Protein AF-A0A1D1W0I3-F1 (afdb_monomer)

Solvent-accessible surface area (backbone atoms only — not comparable to full-atom values): 10841 Å² total; per-residue (Å²): 141,79,91,86,82,79,78,66,98,77,77,80,94,77,66,84,73,54,69,70,63,52,37,78,78,40,98,55,56,61,70,58,51,52,50,51,52,52,48,53,52,51,49,49,44,72,76,48,38,64,57,33,68,30,91,76,54,92,82,70,42,73,71,56,45,51,52,37,6,54,56,41,28,75,72,68,45,93,46,69,66,29,43,37,36,57,41,73,48,71,46,74,47,74,85,53,95,62,69,42,75,49,28,38,38,81,92,78,71,45,31,26,40,27,32,41,36,32,39,33,91,87,72,49,68,48,27,57,43,70,88,35,57,44,86,59,51,64,71,55,51,49,61,71,62,44,52,67,58,55,49,47,74,74,57,65,52,95,80,75,57,80,65,69,74,44,49,60,48,98,86,68,76,77,84,82,133

InterPro domains:
  IPR027806 Harbinger transposase-derived nuclease domain [PF13359] (86-154)

Organism: Ramazzottius varieornatus (NCBI:txid947166)

Mean predicted aligned error: 12.12 Å

Structure (mmCIF, N/CA/C/O backbone):
data_AF-A0A1D1W0I3-F1
#
_entry.id   AF-A0A1D1W0I3-F1
#
loop_
_atom_site.group_PDB
_atom_site.id
_atom_site.type_symbol
_atom_site.label_atom_id
_atom_site.label_alt_id
_atom_site.label_comp_id
_atom_site.label_asym_id
_atom_site.label_entity_id
_atom_site.label_seq_id
_atom_site.pdbx_PDB_ins_code
_atom_site.Cartn_x
_atom_site.Cartn_y
_atom_site.Cartn_z
_atom_site.occupancy
_atom_site.B_iso_or_equiv
_atom_site.auth_seq_id
_atom_site.auth_comp_id
_atom_site.auth_asym_id
_atom_site.auth_atom_id
_atom_site.pdbx_PDB_model_num
ATOM 1 N N . MET A 1 1 ? -11.409 40.110 -6.867 1.00 27.44 1 MET A N 1
ATOM 2 C CA . MET A 1 1 ? -10.181 40.000 -6.049 1.00 27.44 1 MET A CA 1
ATOM 3 C C . MET A 1 1 ? -10.262 38.660 -5.333 1.00 27.44 1 MET A C 1
ATOM 5 O O . MET A 1 1 ? -11.127 38.523 -4.491 1.00 27.44 1 MET A O 1
ATOM 9 N N . SER A 1 2 ? -9.539 37.594 -5.644 1.00 27.77 2 SER A N 1
ATOM 10 C CA . SER A 1 2 ? -8.436 37.341 -6.574 1.00 27.77 2 SER A CA 1
ATOM 11 C C . SER A 1 2 ? -8.211 35.820 -6.539 1.00 27.77 2 SER A C 1
ATOM 13 O O . SER A 1 2 ? -8.108 35.240 -5.463 1.00 27.77 2 SER A O 1
ATOM 15 N N . ASP A 1 3 ? -8.237 35.201 -7.714 1.00 36.72 3 ASP A N 1
ATOM 16 C CA . ASP A 1 3 ? -7.473 34.028 -8.163 1.00 36.72 3 ASP A CA 1
ATOM 17 C C . ASP A 1 3 ? -6.821 33.101 -7.115 1.00 36.72 3 ASP A C 1
ATOM 19 O O . ASP A 1 3 ? -5.729 33.383 -6.632 1.00 36.72 3 ASP A O 1
ATOM 23 N N . LEU A 1 4 ? -7.406 31.915 -6.876 1.00 30.34 4 LEU A N 1
ATOM 24 C CA . LEU A 1 4 ? -6.710 30.772 -6.240 1.00 30.34 4 LEU A CA 1
ATOM 25 C C . LEU A 1 4 ? -7.061 29.381 -6.825 1.00 30.34 4 LEU A C 1
ATOM 27 O O . LEU A 1 4 ? -6.707 28.360 -6.245 1.00 30.34 4 LEU A O 1
ATOM 31 N N . TRP A 1 5 ? -7.685 29.310 -8.009 1.00 32.44 5 TRP A N 1
ATOM 32 C CA . TRP A 1 5 ? -7.860 28.049 -8.767 1.00 32.44 5 TRP A CA 1
ATOM 33 C C . TRP A 1 5 ? -7.099 28.020 -10.102 1.00 32.44 5 TRP A C 1
ATOM 35 O O . TRP A 1 5 ? -7.365 27.201 -10.981 1.00 32.44 5 TRP A O 1
ATOM 45 N N . GLY A 1 6 ? -6.085 28.873 -10.236 1.00 28.44 6 GLY A N 1
ATOM 46 C CA . GLY A 1 6 ? -5.110 28.825 -11.321 1.00 28.44 6 GLY A CA 1
ATOM 47 C C . GLY A 1 6 ? -4.056 27.741 -11.096 1.00 28.44 6 GLY A C 1
ATOM 48 O O . GLY A 1 6 ? -2.875 28.056 -10.972 1.00 28.44 6 GLY A O 1
ATOM 49 N N . ILE A 1 7 ? -4.448 26.463 -11.055 1.00 31.78 7 ILE A N 1
ATOM 50 C CA . ILE A 1 7 ? -3.473 25.369 -11.169 1.00 31.78 7 ILE A CA 1
ATOM 51 C C . ILE A 1 7 ? -3.011 25.333 -12.628 1.00 31.78 7 ILE A C 1
ATOM 53 O O . ILE A 1 7 ? -3.614 24.710 -13.506 1.00 31.78 7 ILE A O 1
ATOM 57 N N . SER A 1 8 ? -1.939 26.083 -12.877 1.00 25.83 8 SER A N 1
ATOM 58 C CA . SER A 1 8 ? -1.129 26.032 -14.084 1.00 25.83 8 SER A CA 1
ATOM 59 C C . SER A 1 8 ? -0.834 24.577 -14.449 1.00 25.83 8 SER A C 1
ATOM 61 O O . SER A 1 8 ? -0.314 23.793 -13.658 1.00 25.83 8 SER A O 1
ATOM 63 N N . ARG A 1 9 ? -1.157 24.223 -15.694 1.00 31.27 9 ARG A N 1
ATOM 64 C CA . ARG A 1 9 ? -0.916 22.930 -16.351 1.00 31.27 9 ARG A CA 1
ATOM 65 C C . ARG A 1 9 ? 0.576 22.638 -16.609 1.00 31.27 9 ARG A C 1
ATOM 67 O O . ARG A 1 9 ? 0.928 22.079 -17.646 1.00 31.27 9 ARG A O 1
ATOM 74 N N . ARG A 1 10 ? 1.476 23.012 -15.702 1.00 27.59 10 ARG A N 1
ATOM 75 C CA . ARG A 1 10 ? 2.919 22.763 -15.811 1.00 27.59 10 ARG A CA 1
ATOM 76 C C . ARG A 1 10 ? 3.490 22.460 -14.438 1.00 27.59 10 ARG A C 1
ATOM 78 O O . ARG A 1 10 ? 3.957 23.365 -13.778 1.00 27.59 10 ARG A O 1
ATOM 85 N N . GLU A 1 11 ? 3.387 21.198 -14.037 1.00 31.92 11 GLU A N 1
ATOM 86 C CA . GLU A 1 11 ? 4.334 20.471 -13.175 1.00 31.92 11 GLU A CA 1
ATOM 87 C C . GLU A 1 11 ? 3.717 19.110 -12.839 1.00 31.92 11 GLU A C 1
ATOM 89 O O . GLU A 1 11 ? 3.274 18.807 -11.734 1.00 31.92 11 GLU A O 1
ATOM 94 N N . SER A 1 12 ? 3.633 18.255 -13.860 1.00 29.72 12 SER A N 1
ATOM 95 C CA . SER A 1 12 ? 3.321 16.848 -13.656 1.00 29.72 12 SER A CA 1
ATOM 96 C C . SER A 1 12 ? 4.546 16.151 -13.058 1.00 29.72 12 SER A C 1
ATOM 98 O O . SER A 1 12 ? 5.346 15.565 -13.788 1.00 29.72 12 SER A O 1
ATOM 100 N N . TRP A 1 13 ? 4.667 16.146 -11.732 1.00 29.64 13 TRP A N 1
ATOM 101 C CA . TRP A 1 13 ? 5.554 15.250 -10.969 1.00 29.64 13 TRP A CA 1
ATOM 102 C C . TRP A 1 13 ? 5.121 13.766 -11.058 1.00 29.64 13 TRP A C 1
ATOM 104 O O . TRP A 1 13 ? 5.219 13.009 -10.100 1.00 29.64 13 TRP A O 1
ATOM 114 N N . ASN A 1 14 ? 4.592 13.328 -12.204 1.00 34.41 14 ASN A N 1
ATOM 115 C CA . ASN A 1 14 ? 3.947 12.027 -12.383 1.00 34.41 14 ASN A CA 1
ATOM 116 C C . ASN 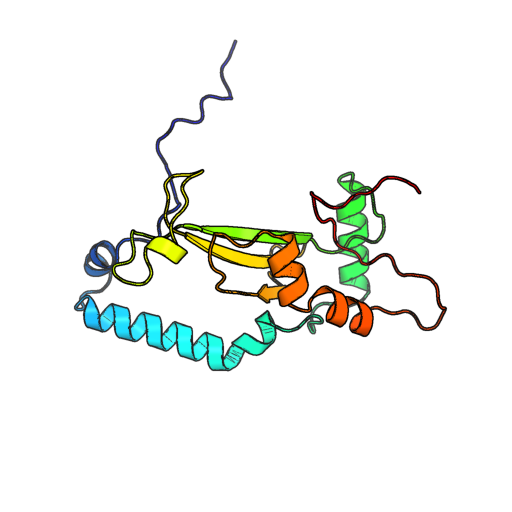A 1 14 ? 4.300 11.387 -13.732 1.00 34.41 14 ASN A C 1
ATOM 118 O O . ASN A 1 14 ? 3.428 11.066 -14.533 1.00 34.41 14 ASN A O 1
ATOM 122 N N . VAL A 1 15 ? 5.590 11.159 -13.966 1.00 39.09 15 VAL A N 1
ATOM 123 C CA . VAL A 1 15 ? 6.091 10.054 -14.798 1.00 39.09 15 VAL A CA 1
ATOM 124 C C . VAL A 1 15 ? 7.417 9.641 -14.155 1.00 39.09 15 VAL A C 1
ATOM 126 O O . VAL A 1 15 ? 8.239 10.529 -13.927 1.00 39.09 15 VAL A O 1
ATOM 129 N N . PRO A 1 16 ? 7.673 8.363 -13.809 1.00 47.06 16 PRO A N 1
ATOM 130 C CA . PRO A 1 16 ? 8.993 8.009 -13.310 1.00 47.06 16 PRO A CA 1
ATOM 131 C C . PRO A 1 16 ? 9.997 8.354 -14.410 1.00 47.06 16 PRO A C 1
ATOM 133 O O . PRO A 1 16 ? 9.775 8.023 -15.578 1.00 47.06 16 PRO A O 1
ATOM 136 N N . ASN A 1 17 ? 11.049 9.079 -14.023 1.00 49.47 17 ASN A N 1
ATOM 137 C CA . ASN A 1 17 ? 12.147 9.507 -14.880 1.00 49.47 17 ASN A CA 1
ATOM 138 C C . ASN A 1 17 ? 12.437 8.457 -15.954 1.00 49.47 17 ASN A C 1
ATOM 140 O O . ASN A 1 17 ? 12.636 7.277 -15.652 1.00 49.47 17 ASN A O 1
ATOM 144 N N . ARG A 1 18 ? 12.445 8.881 -17.223 1.00 55.72 18 ARG A N 1
ATOM 145 C CA . ARG A 1 18 ? 12.855 8.023 -18.338 1.00 55.72 18 ARG A CA 1
ATOM 146 C C . ARG A 1 18 ? 14.189 7.387 -17.935 1.00 55.72 18 ARG A C 1
ATOM 148 O O . ARG A 1 18 ? 15.075 8.105 -17.490 1.00 55.72 18 ARG A O 1
ATOM 155 N N . LEU A 1 19 ? 14.373 6.080 -18.142 1.00 56.44 19 LEU A N 1
ATOM 156 C CA . LEU A 1 19 ? 15.655 5.382 -17.908 1.00 56.44 19 LEU A CA 1
ATOM 157 C C . LEU A 1 19 ? 16.861 6.153 -18.496 1.00 56.44 19 LEU A C 1
ATOM 159 O O . LEU A 1 19 ? 17.985 6.061 -18.015 1.00 56.44 19 LEU A O 1
ATOM 163 N N . PHE A 1 20 ? 16.597 6.921 -19.555 1.00 53.06 20 PHE A N 1
ATOM 164 C CA . PHE A 1 20 ? 17.518 7.845 -20.196 1.00 53.06 20 PHE A CA 1
ATOM 165 C C . PHE A 1 20 ? 17.987 9.006 -19.298 1.00 53.06 20 PHE A C 1
ATOM 167 O O . PHE A 1 20 ? 19.183 9.268 -19.261 1.00 53.06 20 PHE A O 1
ATOM 174 N N . GLU A 1 21 ? 17.098 9.648 -18.536 1.00 56.41 21 GLU A N 1
ATOM 175 C CA . GLU A 1 21 ? 17.441 10.728 -17.593 1.00 56.41 21 GLU A CA 1
ATOM 176 C C . GLU A 1 21 ? 18.315 10.208 -16.443 1.00 56.41 21 GLU A C 1
ATOM 178 O O . GLU A 1 21 ? 19.273 10.854 -16.020 1.00 56.41 21 GLU A O 1
ATOM 183 N N . SER A 1 22 ? 18.074 8.970 -16.004 1.00 57.22 22 SER A N 1
ATOM 184 C CA . SER A 1 22 ? 18.886 8.302 -14.982 1.00 57.22 22 SER A CA 1
ATOM 185 C C . SER A 1 22 ? 20.335 8.024 -15.419 1.00 57.22 22 SER A C 1
ATOM 187 O O . SER A 1 22 ? 21.188 7.816 -14.554 1.00 57.22 22 SER A O 1
ATOM 189 N N . LYS A 1 23 ? 20.652 8.073 -16.727 1.00 56.25 23 LYS A N 1
ATOM 190 C CA . LYS A 1 23 ? 22.034 7.944 -17.237 1.00 56.25 23 LYS A CA 1
ATOM 191 C C . LYS A 1 23 ? 22.924 9.124 -16.846 1.00 56.25 23 LYS A C 1
ATOM 193 O O . LYS A 1 23 ? 24.125 8.941 -16.684 1.00 56.25 23 LYS A O 1
ATOM 198 N N . ARG A 1 24 ? 22.362 10.335 -16.717 1.00 57.97 24 ARG A N 1
ATOM 199 C CA . ARG A 1 24 ? 23.139 11.515 -16.289 1.00 57.97 24 ARG A CA 1
ATOM 200 C C . ARG A 1 24 ? 23.588 11.391 -14.838 1.00 57.97 24 ARG A C 1
ATOM 202 O O . ARG A 1 24 ? 24.664 11.862 -14.494 1.00 57.97 24 ARG A O 1
ATOM 209 N N . LEU A 1 25 ? 22.765 10.752 -14.009 1.00 61.41 25 LEU A N 1
ATOM 210 C CA . LEU A 1 25 ? 23.010 10.612 -12.577 1.00 61.41 25 LEU A CA 1
ATOM 211 C C . LEU A 1 25 ? 23.964 9.452 -12.266 1.00 61.41 25 LEU A C 1
ATOM 213 O O . LEU A 1 25 ? 24.832 9.552 -11.404 1.00 61.41 25 LEU A O 1
ATOM 217 N N . MET A 1 26 ? 23.812 8.343 -12.985 1.00 59.94 26 MET A N 1
ATOM 218 C CA . MET A 1 26 ? 24.591 7.131 -12.777 1.00 59.94 26 MET A CA 1
ATOM 219 C C . MET A 1 26 ? 25.479 6.930 -13.991 1.00 59.94 26 MET A C 1
ATOM 221 O O . MET A 1 26 ? 24.975 6.610 -15.059 1.00 59.94 26 MET A O 1
ATOM 225 N N . LYS A 1 27 ? 26.794 7.105 -13.830 1.00 73.31 27 LYS A N 1
ATOM 226 C CA . LYS A 1 27 ? 27.848 6.926 -14.852 1.00 73.31 27 LYS A CA 1
ATOM 227 C C . LYS A 1 27 ? 27.956 5.465 -15.354 1.00 73.31 27 LYS A C 1
ATOM 229 O O . LYS A 1 27 ? 29.013 4.843 -15.295 1.00 73.31 27 LYS A O 1
ATOM 234 N N . ARG A 1 28 ? 26.842 4.860 -15.762 1.00 72.38 28 ARG A N 1
ATOM 235 C CA . ARG A 1 28 ? 26.650 3.451 -16.121 1.00 72.38 28 ARG A CA 1
ATOM 236 C C . ARG A 1 28 ? 25.725 3.367 -17.336 1.00 72.38 28 ARG A C 1
ATOM 238 O O . ARG A 1 28 ? 24.935 4.268 -17.608 1.00 72.38 28 ARG A O 1
ATOM 245 N N . SER A 1 29 ? 25.803 2.263 -18.076 1.00 80.94 29 SER A N 1
ATOM 246 C CA . SER A 1 29 ? 24.919 2.035 -19.220 1.00 80.94 29 SER A CA 1
ATOM 247 C C . SER A 1 29 ? 23.468 1.795 -18.763 1.00 80.94 29 SER A C 1
ATOM 249 O O . SER A 1 29 ? 23.215 1.233 -17.696 1.00 80.94 29 SER A O 1
ATOM 251 N N . ALA A 1 30 ? 22.497 2.186 -19.596 1.00 75.81 30 ALA A N 1
ATOM 252 C CA . ALA A 1 30 ? 21.073 1.922 -19.355 1.00 75.81 30 ALA A CA 1
ATOM 253 C C . ALA A 1 30 ? 20.734 0.450 -19.034 1.00 75.81 30 ALA A C 1
ATOM 255 O O . ALA A 1 30 ? 19.973 0.235 -18.088 1.00 75.81 30 ALA A O 1
ATOM 256 N N . PRO A 1 31 ? 21.266 -0.570 -19.747 1.00 82.38 31 PRO A N 1
ATOM 257 C CA . PRO A 1 31 ? 20.974 -1.962 -19.405 1.00 82.38 31 PRO A CA 1
ATOM 258 C C . PRO A 1 31 ? 21.539 -2.364 -18.038 1.00 82.38 31 PRO A C 1
ATOM 260 O O . PRO A 1 31 ? 20.880 -3.106 -17.314 1.00 82.38 31 PRO A O 1
ATOM 263 N N . SER A 1 32 ? 22.711 -1.852 -17.645 1.00 82.88 32 SER A N 1
ATOM 264 C CA . SER A 1 32 ? 23.267 -2.118 -16.313 1.00 82.88 32 SER A CA 1
ATOM 265 C C . SER A 1 32 ? 22.399 -1.516 -15.213 1.00 82.88 32 SER A C 1
ATOM 267 O O . SER A 1 32 ? 22.098 -2.202 -14.239 1.00 82.88 32 SER A O 1
ATOM 269 N N . PHE A 1 33 ? 21.931 -0.276 -15.386 1.00 81.81 33 PHE A N 1
ATOM 270 C CA . PHE A 1 33 ? 21.019 0.338 -14.422 1.00 81.81 33 PHE A CA 1
ATOM 271 C C . PHE A 1 33 ? 19.680 -0.406 -14.344 1.00 81.81 33 PHE A C 1
ATOM 273 O O . PHE A 1 33 ? 19.218 -0.716 -13.250 1.00 81.81 33 PHE A O 1
ATOM 280 N N . SER A 1 34 ? 19.093 -0.774 -15.487 1.00 82.75 34 SER A N 1
ATOM 281 C CA . SER A 1 34 ? 17.862 -1.572 -15.514 1.00 82.75 34 SER A CA 1
ATOM 282 C C . SER A 1 34 ? 18.032 -2.911 -14.795 1.00 82.75 34 SER A C 1
ATOM 284 O O . SER A 1 34 ? 17.135 -3.320 -14.061 1.00 82.75 34 SER A O 1
ATOM 286 N N . ARG A 1 35 ? 19.182 -3.578 -14.961 1.00 88.62 35 ARG A N 1
ATOM 287 C CA . ARG A 1 35 ? 19.474 -4.842 -14.279 1.00 88.62 35 ARG A CA 1
ATOM 288 C C . ARG A 1 35 ? 19.571 -4.661 -12.768 1.00 88.62 35 ARG A C 1
ATOM 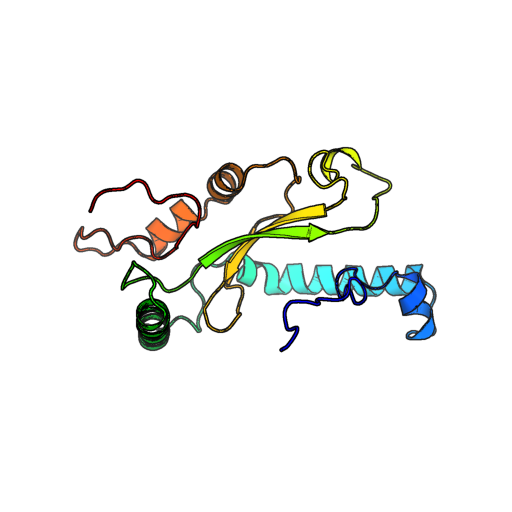290 O O . ARG A 1 35 ? 18.951 -5.435 -12.052 1.00 88.62 35 ARG A O 1
ATOM 297 N N . ILE A 1 36 ? 20.288 -3.636 -12.302 1.00 89.00 36 ILE A N 1
ATOM 298 C CA . ILE A 1 36 ? 20.398 -3.319 -10.870 1.00 89.00 36 ILE A CA 1
ATOM 299 C C . ILE A 1 36 ? 19.017 -3.003 -10.299 1.00 89.00 36 ILE A C 1
ATOM 301 O O . ILE A 1 36 ? 18.601 -3.649 -9.348 1.00 89.00 36 ILE A O 1
ATOM 305 N N . PHE A 1 37 ? 18.274 -2.085 -10.922 1.00 87.44 37 PHE A N 1
ATOM 306 C CA . PHE A 1 37 ? 16.940 -1.695 -10.471 1.00 87.44 37 PHE A CA 1
ATOM 307 C C . PHE A 1 37 ? 15.999 -2.899 -10.358 1.00 87.44 37 PHE A C 1
ATOM 309 O O . PHE A 1 37 ? 15.415 -3.131 -9.302 1.00 87.44 37 PHE A O 1
ATOM 316 N N . ASN A 1 38 ? 15.886 -3.698 -11.422 1.00 89.19 38 ASN A N 1
ATOM 317 C CA . ASN A 1 38 ? 15.011 -4.868 -11.419 1.00 89.19 38 ASN A CA 1
ATOM 318 C C . ASN A 1 38 ? 15.473 -5.916 -10.403 1.00 89.19 38 ASN A C 1
ATOM 320 O O . ASN A 1 38 ? 14.637 -6.518 -9.738 1.00 89.19 38 ASN A O 1
ATOM 324 N N . HIS A 1 39 ? 16.784 -6.117 -10.247 1.00 93.00 39 HIS A N 1
ATOM 325 C CA . HIS A 1 39 ? 17.315 -7.030 -9.242 1.00 93.00 39 HIS A CA 1
ATOM 326 C C . HIS A 1 39 ? 16.966 -6.566 -7.825 1.00 93.00 39 HIS A C 1
ATOM 328 O O . HIS A 1 39 ? 16.437 -7.352 -7.047 1.00 93.00 39 HIS A O 1
ATOM 334 N N . THR A 1 40 ? 17.167 -5.285 -7.512 1.00 93.25 40 THR A N 1
ATOM 335 C CA . THR A 1 40 ? 16.800 -4.698 -6.217 1.00 93.25 40 THR A CA 1
ATOM 336 C C . THR A 1 40 ? 15.302 -4.820 -5.946 1.00 93.25 40 THR A C 1
ATOM 338 O O . THR A 1 40 ? 14.918 -5.256 -4.866 1.00 93.25 40 THR A O 1
ATOM 341 N N . VAL A 1 41 ? 14.445 -4.508 -6.924 1.00 90.75 41 VAL A N 1
ATOM 342 C CA . VAL A 1 41 ? 12.987 -4.675 -6.784 1.00 90.75 41 VAL A CA 1
ATOM 343 C C . VAL A 1 41 ? 12.622 -6.137 -6.521 1.00 90.75 41 VAL A C 1
ATOM 345 O O . VAL A 1 41 ? 11.815 -6.415 -5.637 1.00 90.75 41 VAL A O 1
ATOM 348 N N . MET A 1 42 ? 13.233 -7.077 -7.246 1.00 93.44 42 MET A N 1
ATOM 349 C CA . MET A 1 42 ? 13.002 -8.511 -7.054 1.00 93.44 42 MET A CA 1
ATOM 350 C C . MET A 1 42 ? 13.466 -8.999 -5.679 1.00 93.44 42 MET A C 1
ATOM 352 O O . MET A 1 42 ? 12.764 -9.800 -5.067 1.00 93.44 42 MET A O 1
ATOM 356 N N . LEU A 1 43 ? 14.606 -8.513 -5.179 1.00 94.69 43 LEU A N 1
ATOM 357 C CA . LEU A 1 43 ? 15.091 -8.820 -3.831 1.00 94.69 43 LEU A CA 1
ATOM 358 C C . LEU A 1 43 ? 14.113 -8.317 -2.767 1.00 94.69 43 LEU A C 1
ATOM 360 O O . LEU A 1 43 ? 13.661 -9.108 -1.944 1.00 94.69 43 LEU A O 1
ATOM 364 N N . ILE A 1 44 ? 13.709 -7.045 -2.850 1.00 92.75 44 ILE A N 1
ATOM 365 C CA . ILE A 1 44 ? 12.736 -6.449 -1.923 1.00 92.75 44 ILE A CA 1
ATOM 366 C C . ILE A 1 44 ? 11.419 -7.225 -1.961 1.00 92.75 44 ILE A C 1
ATOM 368 O O . ILE A 1 44 ? 10.858 -7.542 -0.918 1.00 92.75 44 ILE A O 1
ATOM 372 N N 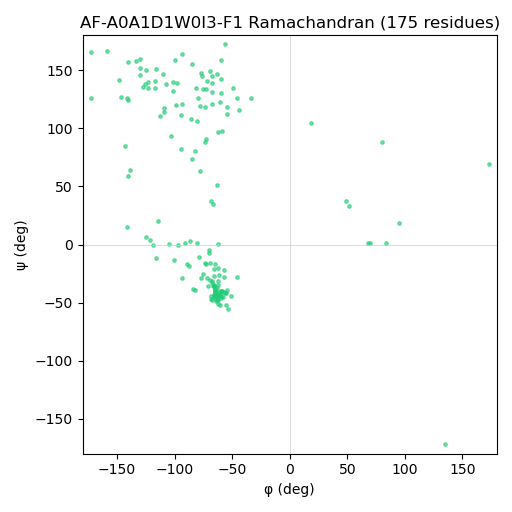. HIS A 1 45 ? 10.921 -7.565 -3.149 1.00 90.56 45 HIS A N 1
ATOM 373 C CA . HIS A 1 45 ? 9.688 -8.335 -3.275 1.00 90.56 45 HIS A CA 1
ATOM 374 C C . HIS A 1 45 ? 9.830 -9.750 -2.698 1.00 90.56 45 HIS A C 1
ATOM 376 O O . HIS A 1 45 ? 8.916 -10.241 -2.040 1.00 90.56 45 HIS A O 1
ATOM 382 N N . ARG A 1 46 ? 10.970 -10.413 -2.910 1.00 93.12 46 ARG A N 1
ATOM 383 C CA . ARG A 1 46 ? 11.227 -11.753 -2.369 1.00 93.12 46 ARG A CA 1
ATOM 384 C C . ARG A 1 46 ? 11.293 -11.744 -0.842 1.00 93.12 46 ARG A C 1
ATOM 386 O O . ARG A 1 46 ? 10.719 -12.623 -0.213 1.00 93.12 46 ARG A O 1
ATOM 393 N N . GLU A 1 47 ? 11.981 -10.768 -0.262 1.00 93.25 47 GLU A N 1
ATOM 394 C CA . GLU A 1 47 ? 12.237 -10.714 1.183 1.00 93.25 47 GLU A CA 1
ATOM 395 C C . GLU A 1 47 ? 11.076 -10.081 1.952 1.00 93.25 47 GLU A C 1
ATOM 397 O O . GLU A 1 47 ? 10.691 -10.576 3.007 1.00 93.25 47 GLU A O 1
ATOM 402 N N . HIS A 1 48 ? 10.450 -9.043 1.399 1.00 90.31 48 HIS A N 1
ATOM 403 C CA . HIS A 1 48 ? 9.445 -8.227 2.086 1.00 90.31 48 HIS A CA 1
ATOM 404 C C . HIS A 1 48 ? 8.063 -8.243 1.425 1.00 90.31 48 HIS A C 1
ATOM 406 O O . HIS A 1 48 ? 7.131 -7.633 1.945 1.00 90.31 48 HIS A O 1
ATOM 412 N N . GLY A 1 49 ? 7.871 -8.955 0.309 1.00 87.94 49 GLY A N 1
ATOM 413 C CA . GLY A 1 49 ? 6.575 -9.009 -0.381 1.00 87.94 49 GLY A CA 1
ATOM 414 C C . GLY A 1 49 ? 5.450 -9.598 0.472 1.00 87.94 49 GLY A C 1
ATOM 415 O O . GLY A 1 49 ? 4.292 -9.225 0.303 1.00 87.94 49 GLY A O 1
ATOM 416 N N . HIS A 1 50 ? 5.778 -10.456 1.442 1.00 88.94 50 HIS A N 1
ATOM 417 C CA . HIS A 1 50 ? 4.808 -10.979 2.404 1.00 88.94 50 HIS A CA 1
ATOM 418 C C . HIS A 1 50 ? 4.185 -9.872 3.275 1.00 88.94 50 HIS A C 1
ATOM 420 O O . HIS A 1 50 ? 3.006 -9.963 3.601 1.00 88.94 50 HIS A O 1
ATOM 426 N N . LEU A 1 51 ? 4.918 -8.789 3.572 1.00 88.88 51 LEU A N 1
ATOM 427 C CA . LEU A 1 51 ? 4.388 -7.634 4.309 1.00 88.88 51 LEU A CA 1
ATOM 428 C C . LEU A 1 51 ? 3.311 -6.906 3.499 1.00 88.88 51 LEU A C 1
ATOM 430 O O . LEU A 1 51 ? 2.320 -6.454 4.054 1.00 88.88 51 LEU A O 1
ATOM 434 N N . LEU A 1 52 ? 3.457 -6.845 2.175 1.00 87.56 52 LEU A N 1
ATOM 435 C CA . LEU A 1 52 ? 2.458 -6.232 1.296 1.00 87.56 52 LEU A CA 1
ATOM 436 C C . LEU A 1 52 ? 1.199 -7.095 1.129 1.00 87.56 52 LEU A C 1
ATOM 438 O O . LEU A 1 52 ? 0.180 -6.590 0.672 1.00 87.56 52 LEU A O 1
ATOM 442 N N . ARG A 1 53 ? 1.252 -8.380 1.489 1.00 85.56 53 ARG A N 1
ATOM 443 C CA . ARG A 1 53 ? 0.103 -9.301 1.445 1.00 85.56 53 ARG A CA 1
ATOM 444 C C . ARG A 1 53 ? -0.536 -9.508 2.820 1.00 85.56 53 ARG A C 1
ATOM 446 O O . ARG A 1 53 ? -1.627 -10.055 2.902 1.00 85.56 53 ARG A O 1
ATOM 453 N N . ALA A 1 54 ? 0.132 -9.088 3.891 1.00 82.94 54 ALA A N 1
ATOM 454 C CA . ALA A 1 54 ? -0.361 -9.247 5.249 1.00 82.94 54 ALA A CA 1
ATOM 455 C C . ALA A 1 54 ? -1.537 -8.300 5.536 1.00 82.94 54 ALA A C 1
ATOM 457 O O . ALA A 1 54 ? -1.529 -7.138 5.144 1.00 82.94 54 ALA A O 1
ATOM 458 N N . ILE A 1 55 ? -2.542 -8.787 6.265 1.00 80.06 55 ILE A N 1
ATOM 459 C CA . ILE A 1 55 ? -3.706 -7.988 6.695 1.00 80.06 55 ILE A CA 1
ATOM 460 C C . ILE A 1 55 ? -3.514 -7.395 8.092 1.00 80.06 55 ILE A C 1
ATOM 462 O O . ILE A 1 55 ? -4.058 -6.331 8.405 1.00 80.06 55 ILE A O 1
ATOM 466 N N . ILE A 1 56 ? -2.733 -8.087 8.920 1.00 80.62 56 ILE A N 1
ATOM 467 C CA . ILE A 1 56 ? -2.351 -7.687 10.269 1.00 80.62 56 ILE A CA 1
ATOM 468 C C . ILE A 1 56 ? -0.837 -7.508 10.271 1.00 80.62 56 ILE A C 1
ATOM 470 O O . ILE A 1 56 ? -0.098 -8.336 9.743 1.00 80.62 56 ILE A O 1
ATOM 474 N N . HIS A 1 57 ? -0.387 -6.417 10.873 1.00 84.88 57 HIS A N 1
ATOM 475 C CA . HIS A 1 57 ? 1.015 -6.043 10.963 1.00 84.88 57 HIS A CA 1
ATOM 476 C C . HIS A 1 57 ? 1.384 -5.830 12.429 1.00 84.88 57 HIS A C 1
ATOM 478 O O . HIS A 1 57 ? 0.532 -5.362 13.184 1.00 84.88 57 HIS A O 1
ATOM 484 N N . PRO A 1 58 ? 2.642 -6.070 12.838 1.00 84.94 58 PRO A N 1
ATOM 485 C CA . PRO A 1 58 ? 3.060 -5.931 14.237 1.00 84.94 58 PRO A CA 1
ATOM 486 C C . PRO A 1 58 ? 2.815 -4.541 14.844 1.00 84.94 58 PRO A C 1
ATOM 488 O O . PRO A 1 58 ? 2.601 -4.409 16.044 1.00 84.94 58 PRO A O 1
ATOM 491 N N . TRP A 1 59 ? 2.822 -3.491 14.019 1.00 84.00 59 TRP A N 1
ATOM 492 C CA . TRP A 1 59 ? 2.560 -2.118 14.456 1.00 84.00 59 TRP A CA 1
ATOM 493 C C . TRP A 1 59 ? 1.064 -1.815 14.664 1.00 84.00 59 TRP A C 1
ATOM 495 O O . TRP A 1 59 ? 0.727 -0.777 15.233 1.00 84.00 59 TRP A O 1
ATOM 505 N N . MET A 1 60 ? 0.155 -2.698 14.231 1.00 81.31 60 MET A N 1
ATOM 506 C CA . MET A 1 60 ? -1.284 -2.573 14.478 1.00 81.31 60 MET A CA 1
ATOM 507 C C . MET A 1 60 ? -1.637 -3.106 15.868 1.00 81.31 60 MET A C 1
ATOM 509 O O . MET A 1 60 ? -2.112 -4.228 16.017 1.00 81.31 60 MET A O 1
ATOM 513 N N . ASN A 1 61 ? -1.421 -2.287 16.893 1.00 81.56 61 ASN A N 1
ATOM 514 C CA . ASN A 1 61 ? -1.943 -2.551 18.233 1.00 81.56 61 ASN A CA 1
ATOM 515 C C . ASN A 1 61 ? -3.303 -1.856 18.446 1.00 81.56 61 ASN A C 1
ATOM 517 O O . ASN A 1 61 ? -3.682 -0.949 17.698 1.00 81.56 61 ASN A O 1
ATOM 521 N N . GLY A 1 62 ? -4.034 -2.270 19.488 1.00 79.81 62 GLY A N 1
ATOM 522 C CA . GLY A 1 62 ? -5.360 -1.727 19.803 1.00 79.81 62 GLY A CA 1
ATOM 523 C C . GLY A 1 62 ? -5.367 -0.205 19.972 1.00 79.81 62 GLY A C 1
ATOM 524 O O . GLY A 1 62 ? -6.230 0.467 19.418 1.00 79.81 62 GLY A O 1
ATOM 525 N N . ASN A 1 63 ? -4.358 0.361 20.639 1.00 83.88 63 ASN A N 1
ATOM 526 C CA . ASN A 1 63 ? -4.272 1.804 20.880 1.00 83.88 63 ASN A CA 1
ATOM 527 C C . ASN A 1 63 ? -4.099 2.598 19.576 1.00 83.88 63 ASN A C 1
ATOM 529 O O . ASN A 1 63 ? -4.742 3.634 19.381 1.00 83.88 63 ASN A O 1
ATOM 533 N N . THR A 1 64 ? -3.256 2.111 18.661 1.00 84.69 64 THR A N 1
ATOM 534 C CA . THR A 1 64 ? -3.036 2.722 17.345 1.00 84.69 64 THR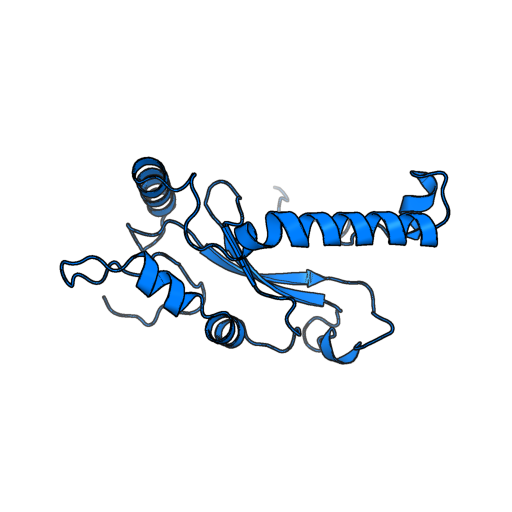 A CA 1
ATOM 535 C C . THR A 1 64 ? -4.308 2.679 16.503 1.00 84.69 64 THR A C 1
ATOM 537 O O . THR A 1 64 ? -4.675 3.691 15.905 1.00 84.69 64 THR A O 1
ATOM 540 N N . LEU A 1 65 ? -5.018 1.547 16.498 1.00 83.69 65 LEU A N 1
ATOM 541 C CA . LEU A 1 65 ? -6.272 1.402 15.755 1.00 83.69 65 LEU A CA 1
ATOM 542 C C . LEU A 1 65 ? -7.379 2.308 16.308 1.00 83.69 65 LEU A C 1
ATOM 544 O O . LEU A 1 65 ? -8.031 2.998 15.526 1.00 83.69 65 LEU A O 1
ATOM 548 N N . THR A 1 66 ? -7.537 2.388 17.632 1.00 86.00 66 THR A N 1
ATOM 549 C CA . THR A 1 66 ? -8.485 3.318 18.269 1.00 86.00 66 THR A CA 1
ATOM 550 C C . THR A 1 66 ? -8.147 4.767 17.929 1.00 86.00 66 THR A C 1
ATOM 552 O O . THR A 1 66 ? -9.027 5.540 17.563 1.00 86.00 66 THR A O 1
ATOM 555 N N . THR A 1 67 ? -6.861 5.130 17.957 1.00 89.62 67 THR A N 1
ATOM 556 C CA . THR A 1 67 ? -6.417 6.480 17.580 1.00 89.62 67 THR A CA 1
ATOM 557 C C . THR A 1 67 ? -6.778 6.801 16.130 1.00 89.62 67 THR A C 1
ATOM 559 O O . THR A 1 67 ? -7.269 7.894 15.844 1.00 89.62 67 THR A O 1
ATOM 562 N N . PHE A 1 68 ? -6.563 5.863 15.205 1.00 88.19 68 PHE A N 1
ATOM 563 C CA . PHE A 1 68 ? -6.947 6.033 13.804 1.00 88.19 68 PHE A CA 1
ATOM 564 C C . PHE A 1 68 ? -8.451 6.201 13.638 1.00 88.19 68 PHE A C 1
ATOM 566 O O . PHE A 1 68 ? -8.860 7.162 12.988 1.00 88.19 68 PHE A O 1
ATOM 573 N N . ALA A 1 69 ? -9.247 5.340 14.274 1.00 87.06 69 ALA A N 1
ATOM 574 C CA . ALA A 1 69 ? -10.701 5.434 14.276 1.00 87.06 69 ALA A CA 1
ATOM 575 C C . ALA A 1 69 ? -11.172 6.814 14.740 1.00 87.06 69 ALA A C 1
ATOM 577 O O . ALA A 1 69 ? -11.812 7.540 13.982 1.00 87.06 69 ALA A O 1
ATOM 578 N N . SER A 1 70 ? -10.745 7.254 15.926 1.00 88.44 70 SER A N 1
ATOM 579 C CA . SER A 1 70 ? -11.143 8.555 16.469 1.00 88.44 70 SER A CA 1
ATOM 580 C C . SER A 1 70 ? -10.731 9.727 15.572 1.00 88.44 70 SER A C 1
ATOM 582 O O . SER A 1 70 ? -11.502 10.669 15.396 1.00 88.44 70 SER A O 1
ATOM 584 N N . LYS A 1 71 ? -9.531 9.689 14.974 1.00 90.19 71 LYS A N 1
ATOM 585 C CA . LYS A 1 71 ? -9.061 10.756 14.071 1.00 90.19 71 LYS A CA 1
ATOM 586 C C . LYS A 1 71 ? -9.809 10.771 12.737 1.00 90.19 71 LYS A C 1
ATOM 588 O O . LYS A 1 71 ? -10.035 11.857 12.206 1.00 90.19 71 LYS A O 1
ATOM 593 N N . ILE A 1 72 ? -10.180 9.608 12.203 1.00 87.81 72 ILE A N 1
ATOM 594 C CA . ILE A 1 72 ? -10.973 9.484 10.973 1.00 87.81 72 ILE A CA 1
ATOM 595 C C . ILE A 1 72 ? -12.401 9.997 11.214 1.00 87.81 72 ILE A C 1
ATOM 597 O O . ILE A 1 72 ? -12.885 10.837 10.454 1.00 87.81 72 ILE A O 1
ATOM 601 N N . THR A 1 73 ? -13.037 9.585 12.310 1.00 88.81 73 THR A N 1
ATOM 602 C CA . THR A 1 73 ? -14.380 10.044 12.702 1.00 88.81 73 THR A CA 1
ATOM 603 C C . THR A 1 73 ? -14.410 11.549 12.947 1.00 88.81 73 THR A C 1
ATOM 605 O O . THR A 1 73 ? -15.273 12.243 12.419 1.00 88.81 73 THR A O 1
ATOM 608 N N . ALA A 1 74 ? -13.404 12.098 13.640 1.00 90.50 74 ALA A N 1
ATOM 609 C CA . ALA A 1 74 ? -13.286 13.542 13.865 1.00 90.50 74 ALA A CA 1
ATOM 610 C C . ALA A 1 74 ? -13.132 14.362 12.567 1.00 90.50 74 ALA A C 1
ATOM 612 O O . ALA A 1 74 ? -13.380 15.566 12.564 1.00 90.50 74 ALA A O 1
ATOM 613 N N . ARG A 1 75 ? -12.719 13.734 11.458 1.00 88.25 75 ARG A N 1
ATOM 614 C CA . ARG A 1 75 ? -12.663 14.355 10.123 1.00 88.25 75 ARG A CA 1
ATOM 615 C C . ARG A 1 75 ? -13.985 14.254 9.352 1.00 88.25 75 ARG A C 1
ATOM 617 O O . ARG A 1 75 ? -14.037 14.718 8.217 1.00 88.25 75 ARG A O 1
ATOM 624 N N . GLY A 1 76 ? -15.030 13.689 9.958 1.00 86.50 76 GLY A N 1
ATOM 625 C CA . GLY A 1 76 ? -16.367 13.572 9.378 1.00 86.50 76 GLY A CA 1
ATOM 626 C C . GLY A 1 76 ? -16.634 12.242 8.677 1.00 86.50 76 GLY A C 1
ATOM 627 O O . GLY A 1 76 ? -17.540 12.166 7.849 1.00 86.50 76 GLY A O 1
ATOM 628 N N . 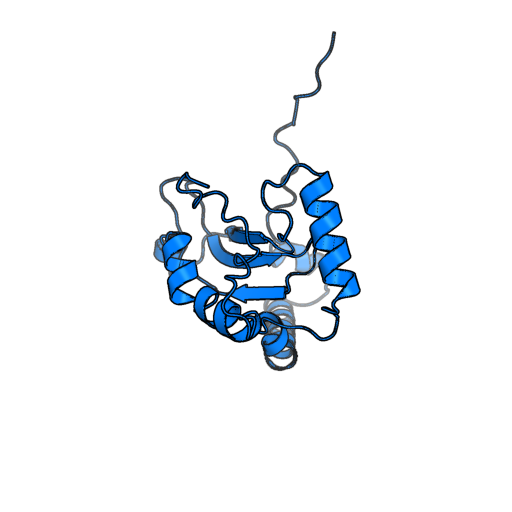ALA A 1 77 ? -15.851 11.195 8.955 1.00 82.12 77 ALA A N 1
ATOM 629 C CA . ALA A 1 77 ? -16.177 9.874 8.434 1.00 82.12 77 ALA A CA 1
ATOM 630 C C . ALA A 1 77 ? -17.464 9.337 9.089 1.00 82.12 77 ALA A C 1
ATOM 632 O O . ALA A 1 77 ? -17.618 9.457 10.303 1.00 82.12 77 ALA A O 1
ATOM 633 N N . PRO A 1 78 ? -18.358 8.697 8.317 1.00 80.06 78 PRO A N 1
ATOM 634 C CA . PRO A 1 78 ? -19.653 8.231 8.818 1.00 80.06 78 PRO A CA 1
ATOM 635 C C . PRO A 1 78 ? -19.550 7.011 9.742 1.00 80.06 78 PRO A C 1
ATOM 637 O O . PRO A 1 78 ? -20.505 6.680 10.433 1.00 80.06 78 PRO A O 1
ATOM 640 N N . LEU A 1 79 ? -18.412 6.312 9.730 1.00 79.00 79 LEU A N 1
ATOM 641 C CA . LEU A 1 79 ? -18.190 5.099 10.507 1.00 79.00 79 LEU A CA 1
ATOM 642 C C . LEU A 1 79 ? -17.213 5.376 11.644 1.00 79.00 79 LEU A C 1
ATOM 644 O O . LEU A 1 79 ? -16.034 5.634 11.395 1.00 79.00 79 LEU A O 1
ATOM 648 N N . GLU A 1 80 ? -17.685 5.212 12.878 1.00 75.44 80 GLU A N 1
ATOM 649 C CA . GLU A 1 80 ? -16.875 5.417 14.084 1.00 75.44 80 GLU A CA 1
ATOM 650 C C . GLU A 1 80 ? -15.729 4.410 14.227 1.00 75.44 80 GLU A C 1
ATOM 652 O O . GLU A 1 80 ? -14.748 4.667 14.919 1.00 75.44 80 GLU A O 1
ATOM 657 N N . THR A 1 81 ? -15.840 3.266 13.551 1.00 79.50 81 THR A N 1
ATOM 658 C CA . THR A 1 81 ? -14.876 2.163 13.602 1.00 79.50 81 THR A CA 1
ATOM 659 C C . THR A 1 81 ? -13.877 2.175 12.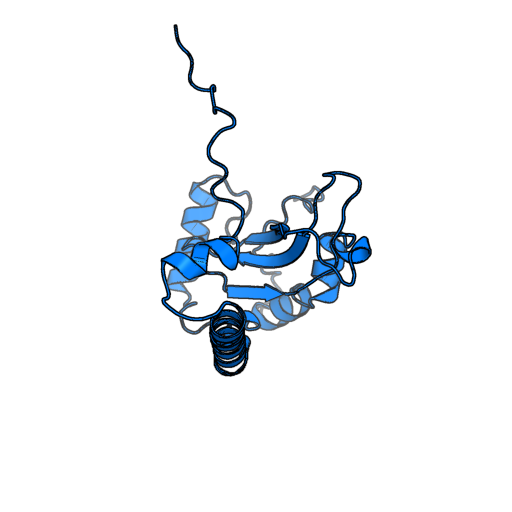446 1.00 79.50 81 THR A C 1
ATOM 661 O O . THR A 1 81 ? -13.023 1.293 12.375 1.00 79.50 81 THR A O 1
ATOM 664 N N . CYS A 1 82 ? -13.955 3.137 11.520 1.00 82.81 82 CYS A N 1
ATOM 665 C CA . CYS A 1 82 ? -13.112 3.152 10.325 1.00 82.81 82 CYS A CA 1
ATOM 666 C C . CYS A 1 82 ? -11.637 3.402 10.670 1.00 82.81 82 CYS A C 1
ATOM 668 O O . CYS A 1 82 ? -11.301 4.461 11.177 1.00 82.81 82 CYS A O 1
ATOM 670 N N . VAL A 1 83 ? -10.735 2.476 10.325 1.00 83.31 83 VAL A N 1
ATOM 671 C CA . VAL A 1 83 ? -9.287 2.590 10.623 1.00 83.31 83 VAL A CA 1
ATOM 672 C C . VAL A 1 83 ? -8.396 2.682 9.384 1.00 83.31 83 VAL A C 1
ATOM 674 O O . VAL A 1 83 ? -7.203 2.958 9.508 1.00 83.31 83 VAL A O 1
ATOM 677 N N . ARG A 1 84 ? -8.941 2.413 8.193 1.00 85.81 84 ARG A N 1
ATOM 678 C CA . ARG A 1 84 ? -8.194 2.309 6.930 1.00 85.81 84 ARG A CA 1
ATOM 679 C C . ARG A 1 84 ? -9.103 2.514 5.721 1.00 85.81 84 ARG A C 1
ATOM 681 O O . ARG A 1 84 ? -10.323 2.408 5.824 1.00 85.81 84 ARG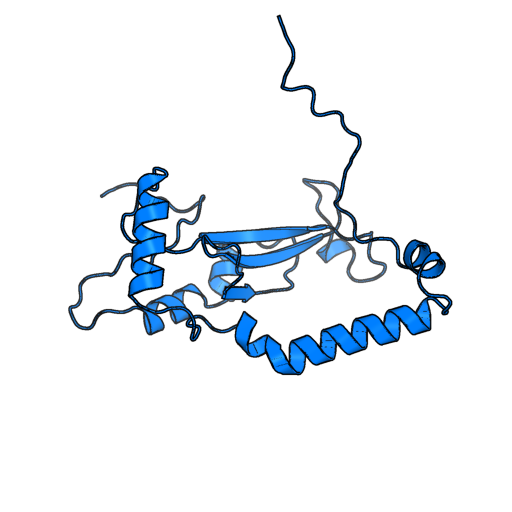 A O 1
ATOM 688 N N . PHE A 1 85 ? -8.489 2.724 4.562 1.00 86.75 85 PHE A N 1
ATOM 689 C CA . PHE A 1 85 ? -9.185 2.960 3.300 1.00 86.75 85 PHE A CA 1
ATOM 690 C C . PHE A 1 85 ? -8.713 1.987 2.226 1.00 86.75 85 PHE A C 1
ATOM 692 O O . PHE A 1 85 ? -7.516 1.726 2.110 1.00 86.75 85 PHE A O 1
ATOM 699 N N . ILE A 1 86 ? -9.655 1.462 1.441 1.00 88.56 86 ILE A N 1
ATOM 700 C CA . ILE A 1 86 ? -9.349 0.667 0.250 1.00 88.56 86 ILE A CA 1
ATOM 701 C C . ILE A 1 86 ? -9.335 1.620 -0.939 1.00 88.56 86 ILE A C 1
ATOM 703 O O . ILE A 1 86 ? -10.353 2.244 -1.234 1.00 88.56 86 ILE A O 1
ATOM 707 N N . ASP A 1 87 ? -8.207 1.694 -1.639 1.00 86.19 87 ASP A N 1
ATOM 708 C CA . ASP A 1 87 ? -8.074 2.494 -2.853 1.00 86.19 87 ASP A CA 1
ATOM 709 C C . ASP A 1 87 ? -7.623 1.652 -4.048 1.00 86.19 87 ASP A C 1
ATOM 711 O O . ASP A 1 87 ? -6.692 0.847 -3.966 1.00 86.19 87 ASP A O 1
ATOM 715 N N . GLY A 1 88 ? -8.287 1.868 -5.180 1.00 86.88 88 GLY A N 1
ATOM 716 C CA . GLY A 1 88 ? -7.924 1.319 -6.479 1.00 86.88 88 GLY A CA 1
ATOM 717 C C . GLY A 1 88 ? -7.063 2.310 -7.254 1.00 86.88 88 GLY A C 1
ATOM 718 O O . GLY A 1 88 ? -7.553 3.030 -8.126 1.00 86.88 88 GLY A O 1
ATOM 719 N N . THR A 1 89 ? -5.763 2.352 -6.977 1.00 85.19 89 THR A N 1
ATOM 720 C CA . THR A 1 89 ? -4.862 3.313 -7.614 1.00 85.19 89 THR A CA 1
ATOM 721 C C . THR A 1 89 ? -4.413 2.849 -9.002 1.00 85.19 89 THR A C 1
ATOM 723 O O . THR A 1 89 ? -3.952 1.725 -9.214 1.00 85.19 89 THR A O 1
ATOM 726 N N . MET A 1 90 ? -4.447 3.765 -9.969 1.00 84.75 90 MET A N 1
ATOM 727 C CA . MET A 1 90 ? -3.860 3.563 -11.292 1.00 84.75 90 MET A CA 1
ATOM 728 C C . MET A 1 90 ? -2.482 4.211 -11.384 1.00 84.75 90 MET A C 1
ATOM 730 O O . MET A 1 90 ? -2.340 5.426 -11.258 1.00 84.75 90 MET A O 1
ATOM 734 N N . ARG A 1 91 ? -1.466 3.398 -11.661 1.00 86.88 91 ARG A N 1
ATOM 735 C CA . ARG A 1 91 ? -0.094 3.839 -11.917 1.00 86.88 91 ARG A CA 1
ATOM 736 C C . ARG A 1 91 ? 0.103 3.995 -13.419 1.00 86.88 91 ARG A C 1
ATOM 738 O O . ARG A 1 91 ? 0.076 3.014 -14.162 1.00 86.88 91 ARG A O 1
ATOM 745 N N . LEU A 1 92 ? 0.267 5.235 -13.867 1.00 86.31 92 LEU A N 1
ATOM 746 C CA . LEU A 1 92 ? 0.531 5.533 -15.271 1.00 86.31 92 LEU A CA 1
ATOM 747 C C . LEU A 1 92 ? 1.909 5.017 -15.682 1.00 86.31 92 LEU A C 1
ATOM 749 O O . LEU A 1 92 ? 2.861 5.029 -14.902 1.00 86.31 92 LEU A O 1
ATOM 753 N N . THR A 1 93 ? 2.003 4.564 -16.924 1.00 83.06 93 THR A N 1
ATOM 754 C CA . THR A 1 93 ? 3.233 4.038 -17.516 1.00 83.06 93 THR A CA 1
ATOM 755 C C . THR A 1 93 ? 3.432 4.632 -18.903 1.00 83.06 93 THR A C 1
ATOM 757 O O . THR A 1 93 ? 2.486 5.081 -19.553 1.00 83.06 93 THR A O 1
ATOM 760 N N . CYS A 1 94 ? 4.676 4.628 -19.379 1.00 83.38 94 CYS A N 1
ATOM 761 C CA . CYS A 1 94 ? 4.955 4.858 -20.793 1.00 83.38 94 CYS A CA 1
ATOM 762 C C . CYS A 1 94 ? 4.265 3.785 -21.647 1.00 83.38 94 CYS A C 1
ATOM 764 O O . CYS A 1 94 ? 3.993 2.688 -21.163 1.00 83.38 94 CYS A O 1
ATOM 766 N N . ARG A 1 95 ? 4.038 4.071 -22.937 1.00 84.81 95 ARG A N 1
ATOM 767 C CA . ARG A 1 95 ? 3.506 3.086 -23.891 1.00 84.81 95 ARG A CA 1
ATOM 768 C C . ARG A 1 95 ? 4.389 1.829 -23.891 1.00 84.81 95 ARG A C 1
ATOM 770 O O . ARG A 1 95 ? 5.536 1.917 -24.334 1.00 84.81 95 ARG A O 1
ATOM 777 N N . PRO A 1 96 ? 3.889 0.676 -23.417 1.00 83.75 96 PRO A N 1
ATOM 778 C CA . PRO A 1 96 ? 4.688 -0.535 -23.394 1.00 83.75 96 PRO A CA 1
ATOM 779 C C . PRO A 1 96 ? 4.754 -1.135 -24.804 1.00 83.75 96 PRO A C 1
ATOM 781 O O . PRO A 1 96 ? 3.805 -1.030 -25.584 1.00 83.75 96 PRO A O 1
ATOM 784 N N . SER A 1 97 ? 5.879 -1.773 -25.130 1.00 85.25 97 SER A N 1
ATOM 785 C CA . SER A 1 97 ? 6.066 -2.484 -26.403 1.00 85.25 97 SER A CA 1
ATOM 786 C C . SER A 1 97 ? 5.322 -3.822 -26.447 1.00 85.25 97 SER A C 1
ATOM 788 O O . SER A 1 97 ? 4.963 -4.296 -27.521 1.00 85.25 97 SER A O 1
ATOM 790 N N . ARG A 1 98 ? 5.059 -4.425 -25.281 1.00 85.06 98 ARG A N 1
ATOM 791 C CA . ARG A 1 98 ? 4.309 -5.678 -25.109 1.00 85.06 98 ARG A CA 1
ATOM 792 C C . ARG A 1 98 ? 3.025 -5.416 -24.327 1.00 85.06 98 ARG A C 1
ATOM 794 O O . ARG A 1 98 ? 2.973 -4.493 -23.521 1.00 85.06 98 ARG A O 1
ATOM 801 N N . SER A 1 99 ? 1.989 -6.217 -24.577 1.00 83.38 99 SER A N 1
ATOM 802 C CA . SER A 1 99 ? 0.691 -6.141 -23.880 1.00 83.38 99 SER A CA 1
ATOM 803 C C . SER A 1 99 ? 0.070 -4.735 -23.860 1.00 83.38 99 SER A C 1
ATOM 805 O O . SER A 1 99 ? -0.631 -4.353 -22.925 1.00 83.38 99 SER A O 1
ATOM 807 N N . GLN A 1 100 ? 0.301 -3.956 -24.924 1.00 86.81 100 GLN A N 1
ATOM 808 C CA . GLN A 1 100 ? -0.132 -2.562 -25.008 1.00 86.81 100 GLN A CA 1
ATOM 809 C C . GLN A 1 100 ? -1.644 -2.402 -24.821 1.00 86.81 100 GLN A C 1
ATOM 811 O O . GLN A 1 100 ? -2.075 -1.479 -24.131 1.00 86.81 100 GLN A O 1
ATOM 816 N N . LYS A 1 101 ? -2.437 -3.305 -25.411 1.00 85.94 101 LYS A N 1
ATOM 817 C CA . LYS A 1 101 ? -3.903 -3.287 -25.314 1.00 85.94 101 LYS A CA 1
ATOM 818 C C . LYS A 1 101 ? -4.383 -3.435 -23.864 1.00 85.94 101 LYS A C 1
ATOM 820 O O . LYS A 1 101 ? -5.265 -2.693 -23.460 1.00 85.94 101 LYS A O 1
ATOM 825 N N . ALA A 1 102 ? -3.753 -4.312 -23.080 1.00 83.94 102 ALA A N 1
ATOM 826 C CA . ALA A 1 102 ? -4.112 -4.568 -21.682 1.00 83.94 102 ALA A CA 1
ATOM 827 C C . ALA A 1 102 ? -3.789 -3.387 -20.743 1.00 83.94 102 ALA A C 1
ATOM 829 O O . ALA A 1 102 ? -4.485 -3.150 -19.755 1.00 83.94 102 ALA A O 1
ATOM 830 N N . ALA A 1 103 ? -2.742 -2.621 -21.065 1.00 83.88 103 ALA A N 1
ATOM 831 C CA . ALA A 1 103 ? -2.338 -1.442 -20.299 1.00 83.88 103 ALA A CA 1
ATOM 832 C C . ALA A 1 103 ? -3.059 -0.153 -20.736 1.00 83.88 103 ALA A C 1
ATOM 834 O O . ALA A 1 103 ? -3.028 0.844 -20.017 1.00 83.88 103 ALA A O 1
ATOM 835 N N . PHE A 1 104 ? -3.650 -0.116 -21.933 1.00 85.19 104 PHE A N 1
ATOM 836 C CA . PHE A 1 104 ? -4.257 1.094 -22.487 1.00 85.19 104 PHE A CA 1
ATOM 837 C C . PHE A 1 104 ? -5.694 1.307 -22.011 1.00 85.19 104 PHE A C 1
ATOM 839 O O . PHE A 1 104 ? -6.426 0.371 -21.708 1.00 85.19 104 PHE A O 1
ATOM 846 N N . THR A 1 105 ? -6.135 2.562 -22.022 1.00 75.50 105 THR A N 1
ATOM 847 C CA . THR A 1 105 ? -7.542 2.919 -21.857 1.00 75.50 105 THR A CA 1
ATOM 848 C C . THR A 1 105 ? -8.060 3.829 -22.942 1.00 75.50 105 THR A C 1
ATOM 850 O O . THR A 1 105 ? -7.457 4.854 -23.237 1.00 75.50 105 THR A O 1
ATOM 853 N N . GLY A 1 106 ? -9.255 3.529 -23.444 1.00 77.69 106 GLY A N 1
ATOM 854 C CA . GLY A 1 106 ? -9.993 4.482 -24.267 1.00 77.69 106 GLY A CA 1
ATOM 855 C C . GLY A 1 106 ? -10.372 5.738 -23.478 1.00 77.69 106 GLY A C 1
ATOM 856 O O . GLY A 1 106 ? -10.077 6.844 -23.912 1.00 77.69 106 GLY A O 1
ATOM 857 N N . HIS A 1 107 ? -10.934 5.574 -22.275 1.00 76.81 107 HIS A N 1
ATOM 858 C CA . HIS A 1 107 ? -11.522 6.671 -21.501 1.00 76.81 107 HIS A CA 1
ATOM 859 C C . HIS A 1 107 ? -10.537 7.798 -21.145 1.00 76.81 107 HIS A C 1
ATOM 861 O O . HIS A 1 107 ? -10.872 8.964 -21.308 1.00 76.81 107 HIS A O 1
ATOM 867 N N . LYS A 1 108 ? -9.311 7.477 -20.695 1.00 79.12 108 LYS A N 1
ATOM 868 C CA . LYS A 1 108 ? -8.282 8.506 -20.405 1.00 79.12 108 LYS A CA 1
ATOM 869 C C . LYS A 1 108 ? -7.180 8.598 -21.468 1.00 79.12 108 LYS A C 1
ATOM 871 O O . LYS A 1 108 ? -6.261 9.391 -21.293 1.00 79.12 108 LYS A O 1
ATOM 876 N N . ARG A 1 109 ? -7.246 7.783 -22.532 1.00 85.81 109 ARG A N 1
ATOM 877 C CA . ARG A 1 109 ? -6.249 7.694 -23.625 1.00 85.81 109 ARG A CA 1
ATOM 878 C C . ARG A 1 109 ? -4.793 7.569 -23.140 1.00 85.81 109 ARG A C 1
ATOM 880 O O . ARG A 1 109 ? -3.880 8.128 -23.736 1.00 85.81 109 ARG A O 1
ATOM 887 N N . GLN A 1 110 ? -4.576 6.836 -22.049 1.00 85.50 110 GLN A N 1
ATOM 888 C CA . GLN A 1 110 ? -3.291 6.672 -21.360 1.00 85.50 110 GLN A CA 1
ATOM 889 C C . GLN A 1 110 ? -2.966 5.193 -21.108 1.00 85.50 110 GLN A C 1
ATOM 891 O O . GLN A 1 110 ? -3.862 4.347 -21.097 1.00 85.50 110 GLN A O 1
ATOM 896 N N . HIS A 1 111 ? -1.685 4.885 -20.887 1.00 87.69 111 HIS A N 1
ATOM 897 C CA . HIS A 1 111 ? -1.230 3.561 -20.459 1.00 87.69 111 HIS A CA 1
ATOM 898 C C . HIS A 1 111 ? -1.025 3.525 -18.947 1.00 87.69 111 HIS A C 1
ATOM 900 O O . HIS A 1 111 ? -0.489 4.466 -18.362 1.00 87.69 111 HIS A O 1
ATOM 906 N N . GLY A 1 112 ? -1.424 2.437 -18.300 1.00 87.12 112 GLY A N 1
ATOM 907 C CA . GLY A 1 112 ? -1.249 2.278 -16.867 1.00 87.12 112 GLY A CA 1
ATOM 908 C C . GLY A 1 112 ? -1.604 0.891 -16.366 1.00 87.12 112 GLY A C 1
ATOM 909 O O . GLY A 1 112 ? -2.249 0.101 -17.053 1.00 87.12 112 GLY A O 1
ATOM 910 N N . ILE A 1 113 ? -1.174 0.632 -15.141 1.00 88.88 113 ILE A N 1
ATOM 911 C CA . ILE A 1 113 ? -1.408 -0.604 -14.403 1.00 88.88 113 ILE A CA 1
ATOM 912 C C . ILE A 1 113 ? -2.235 -0.249 -13.175 1.00 88.88 113 ILE A C 1
ATOM 914 O O . ILE A 1 113 ? -2.031 0.809 -12.569 1.00 88.88 113 ILE A O 1
ATOM 918 N N . LYS A 1 114 ? -3.190 -1.105 -12.824 1.00 88.44 114 LYS A N 1
ATOM 919 C CA . LYS A 1 114 ? -4.063 -0.884 -11.678 1.00 88.44 114 LYS A CA 1
ATOM 920 C C . LYS A 1 114 ? -3.612 -1.731 -10.494 1.00 88.44 114 LYS A C 1
ATOM 922 O O . LYS A 1 114 ? -3.228 -2.886 -10.664 1.00 88.44 114 LYS A O 1
ATOM 927 N N . PHE A 1 115 ? -3.664 -1.139 -9.312 1.00 90.56 115 PHE A N 1
ATOM 928 C CA . PHE A 1 115 ? -3.373 -1.791 -8.046 1.00 90.56 115 PHE A CA 1
ATOM 929 C C . PHE A 1 115 ? -4.514 -1.503 -7.085 1.00 90.56 115 PHE A C 1
ATOM 931 O O . PHE A 1 115 ? -5.097 -0.422 -7.119 1.00 90.56 115 PHE A O 1
ATOM 938 N N . GLN A 1 116 ? -4.820 -2.462 -6.228 1.00 92.50 116 GLN A N 1
ATOM 939 C CA . GLN A 1 116 ? -5.646 -2.224 -5.058 1.00 92.50 116 GLN A CA 1
ATOM 940 C C . GLN A 1 116 ? -4.732 -2.120 -3.850 1.00 92.50 116 GLN A C 1
ATOM 942 O O . GLN A 1 116 ? -3.875 -2.974 -3.647 1.00 92.50 116 GLN A O 1
ATOM 947 N N . SER A 1 117 ? -4.927 -1.092 -3.039 1.00 91.12 117 SER A N 1
ATOM 948 C CA . SER A 1 117 ? -4.156 -0.868 -1.828 1.00 91.12 117 SER A CA 1
ATOM 949 C C . SER A 1 117 ? -5.065 -0.619 -0.637 1.00 91.12 117 SER A C 1
ATOM 951 O O . SER A 1 117 ? -6.183 -0.128 -0.781 1.00 91.12 117 SER A O 1
ATOM 953 N N . VAL A 1 118 ? -4.567 -0.971 0.540 1.00 90.19 118 VAL A N 1
ATOM 954 C CA . VAL A 1 118 ? -5.145 -0.584 1.821 1.00 90.19 118 VAL A CA 1
ATOM 955 C C . VAL A 1 118 ? -4.204 0.416 2.463 1.00 90.19 118 VAL A C 1
ATOM 957 O O . VAL A 1 118 ? -3.076 0.064 2.820 1.00 90.19 118 VAL A O 1
ATOM 960 N N . MET A 1 119 ? -4.670 1.651 2.607 1.00 88.94 119 MET A N 1
ATOM 961 C CA . MET A 1 119 ? -3.896 2.748 3.173 1.00 88.94 119 MET A CA 1
ATOM 962 C C . MET A 1 119 ? -4.398 3.101 4.572 1.00 88.94 119 MET A C 1
ATOM 964 O O . MET A 1 119 ? -5.605 3.168 4.824 1.00 88.94 119 MET A O 1
ATOM 968 N N . TYR A 1 120 ? -3.453 3.340 5.473 1.00 87.88 120 TYR A N 1
ATOM 969 C CA . TYR A 1 120 ? -3.706 3.770 6.843 1.00 87.88 120 TYR A CA 1
ATOM 970 C C . TYR A 1 120 ? -3.518 5.288 6.981 1.00 87.88 120 TYR A C 1
ATOM 972 O O . TYR A 1 120 ? -2.807 5.889 6.173 1.00 87.88 120 TYR A O 1
ATOM 980 N N . PRO A 1 121 ? -4.099 5.935 8.010 1.00 86.62 121 PRO A N 1
ATOM 981 C CA . PRO A 1 121 ? -3.991 7.387 8.215 1.00 86.62 121 PRO A CA 1
ATOM 982 C C . PRO A 1 121 ? -2.566 7.932 8.339 1.00 86.62 121 PRO A C 1
ATOM 984 O O . PRO A 1 121 ? -2.334 9.112 8.103 1.00 86.62 121 PRO A O 1
ATOM 987 N N . ASN A 1 122 ? -1.608 7.083 8.703 1.00 88.25 122 ASN A N 1
ATOM 988 C CA . ASN A 1 122 ? -0.184 7.415 8.757 1.00 88.25 122 ASN A CA 1
ATOM 989 C C . ASN A 1 122 ? 0.514 7.368 7.380 1.00 88.25 122 ASN A C 1
ATOM 991 O O . ASN A 1 122 ? 1.722 7.574 7.309 1.00 88.25 122 ASN A O 1
ATOM 995 N N . GLY A 1 123 ? -0.213 7.066 6.300 1.00 87.06 123 GLY A N 1
ATOM 996 C CA . GLY A 1 123 ? 0.317 6.950 4.940 1.00 87.06 123 GLY A CA 1
ATOM 997 C C . GLY A 1 123 ? 0.942 5.592 4.613 1.00 87.06 123 GLY A C 1
ATOM 998 O O . GLY A 1 123 ? 1.416 5.393 3.494 1.00 87.06 123 GLY A O 1
ATOM 999 N N . VAL A 1 124 ? 0.937 4.639 5.550 1.00 88.88 124 VAL A N 1
ATOM 1000 C CA . VAL A 1 124 ? 1.463 3.291 5.310 1.00 88.88 124 VAL A CA 1
ATOM 1001 C C . VAL A 1 124 ? 0.476 2.495 4.458 1.00 88.88 124 VAL A C 1
ATOM 1003 O O . VAL A 1 124 ? -0.727 2.470 4.727 1.00 88.88 124 VAL A O 1
ATOM 1006 N N . ILE A 1 125 ? 0.999 1.809 3.441 1.00 89.38 125 ILE A N 1
ATOM 1007 C CA . ILE A 1 125 ? 0.257 0.800 2.684 1.00 89.38 125 ILE A CA 1
ATOM 1008 C C . ILE A 1 125 ? 0.401 -0.519 3.436 1.00 89.38 125 ILE A C 1
ATOM 1010 O O . ILE A 1 125 ? 1.483 -1.103 3.454 1.00 89.38 125 ILE A O 1
ATOM 1014 N N . GLY A 1 126 ? -0.674 -0.976 4.074 1.00 87.75 126 GLY A N 1
ATOM 1015 C CA . GLY A 1 126 ? -0.650 -2.244 4.806 1.00 87.75 126 GLY A CA 1
ATOM 1016 C C . GLY A 1 126 ? -1.028 -3.447 3.952 1.00 87.75 126 GLY A C 1
ATOM 1017 O O . GLY A 1 126 ? -0.722 -4.560 4.336 1.00 87.75 126 GLY A O 1
ATOM 1018 N N . HIS A 1 127 ? -1.651 -3.251 2.793 1.00 91.12 127 HIS A N 1
ATOM 1019 C CA . HIS A 1 127 ? -1.907 -4.337 1.850 1.00 91.12 127 HIS A CA 1
ATOM 1020 C C . HIS A 1 127 ? -1.875 -3.807 0.417 1.00 91.12 127 HIS A C 1
ATOM 1022 O O . HIS A 1 127 ? -2.361 -2.703 0.160 1.00 91.12 127 HIS A O 1
ATOM 1028 N N . LEU A 1 128 ? -1.324 -4.581 -0.514 1.00 91.69 128 LEU A N 1
ATOM 1029 C CA . LEU A 1 128 ? -1.219 -4.246 -1.928 1.00 91.69 128 LEU A CA 1
ATOM 1030 C C . LEU A 1 128 ? -1.485 -5.485 -2.790 1.00 91.69 128 LEU A C 1
ATOM 1032 O O . LEU A 1 128 ? -0.794 -6.494 -2.685 1.00 91.69 128 LEU A O 1
ATOM 1036 N N . PHE A 1 129 ? -2.451 -5.367 -3.696 1.00 91.00 129 PHE A N 1
ATOM 1037 C CA . PHE A 1 129 ? -2.828 -6.394 -4.658 1.00 91.00 129 PHE A CA 1
ATOM 1038 C C . PHE A 1 129 ? -2.729 -5.873 -6.097 1.00 91.00 129 PHE A C 1
ATOM 1040 O O . PHE A 1 129 ? -3.085 -4.731 -6.400 1.00 91.00 129 PHE A O 1
ATOM 1047 N N . GLY A 1 130 ? -2.240 -6.724 -6.994 1.00 89.38 130 GLY A N 1
ATOM 1048 C CA . GLY A 1 130 ? -1.921 -6.409 -8.385 1.00 89.38 130 GLY A CA 1
ATOM 1049 C C . GLY A 1 130 ? -0.555 -6.982 -8.774 1.00 89.38 130 GLY A C 1
ATOM 1050 O O . GLY A 1 130 ? 0.038 -7.717 -7.984 1.00 89.38 130 GLY A O 1
ATOM 1051 N N . PRO A 1 131 ? -0.017 -6.656 -9.961 1.00 88.31 131 PRO A N 1
ATOM 1052 C CA . PRO A 1 131 ? -0.522 -5.724 -10.974 1.00 88.31 131 PRO A CA 1
ATOM 1053 C C . PRO A 1 131 ? -1.742 -6.252 -11.739 1.00 88.31 131 PRO A C 1
ATOM 1055 O O . PRO A 1 131 ? -1.727 -7.375 -12.234 1.00 88.31 131 PRO A O 1
ATOM 1058 N N . MET A 1 132 ? -2.767 -5.413 -11.900 1.00 86.38 132 MET A N 1
ATOM 1059 C CA . MET A 1 132 ? -3.979 -5.749 -12.650 1.00 86.38 132 MET A CA 1
ATOM 1060 C C . MET A 1 132 ? -4.078 -4.966 -13.955 1.00 86.38 132 MET A C 1
ATOM 1062 O O . MET A 1 132 ? -3.693 -3.793 -14.049 1.00 86.38 132 MET A O 1
ATOM 1066 N N . GLU A 1 133 ? -4.661 -5.616 -14.960 1.00 81.06 133 GLU A N 1
ATOM 1067 C CA . GLU A 1 133 ? -5.046 -4.960 -16.202 1.00 81.06 133 GLU A CA 1
ATOM 1068 C C . GLU A 1 133 ? -6.042 -3.836 -15.930 1.00 81.06 133 GLU A C 1
ATOM 1070 O O . GLU A 1 133 ? -6.947 -3.933 -15.094 1.00 81.06 133 GLU A O 1
ATOM 1075 N N . ARG A 1 134 ? -5.892 -2.747 -16.678 1.00 69.06 134 ARG A N 1
ATOM 1076 C CA . ARG A 1 134 ? -6.622 -1.515 -16.402 1.00 69.06 134 ARG A CA 1
ATOM 1077 C C . ARG A 1 134 ? -8.137 -1.648 -16.611 1.00 69.06 134 ARG A C 1
ATOM 1079 O O . ARG A 1 134 ? -8.893 -0.910 -15.981 1.00 69.06 134 ARG A O 1
ATOM 1086 N N . CYS A 1 135 ? -8.585 -2.548 -17.487 1.00 70.25 135 CYS A N 1
ATOM 1087 C CA . CYS A 1 135 ? -10.009 -2.752 -17.776 1.00 70.25 135 CYS A CA 1
ATOM 1088 C C . CYS A 1 135 ? -10.787 -3.400 -16.620 1.00 70.25 135 CYS A C 1
ATOM 1090 O O . CYS A 1 135 ? -12.007 -3.511 -16.708 1.00 70.25 135 CYS A O 1
ATOM 1092 N N . ARG A 1 136 ? -10.125 -3.804 -15.527 1.00 77.94 136 ARG A N 1
ATOM 1093 C CA . ARG A 1 136 ? -10.824 -4.369 -14.372 1.00 77.94 136 ARG A CA 1
ATOM 1094 C C . ARG A 1 136 ? -11.453 -3.277 -13.499 1.00 77.94 136 ARG A C 1
ATOM 1096 O O . ARG A 1 136 ? -10.795 -2.336 -13.038 1.00 77.94 136 ARG A O 1
ATOM 1103 N N . HIS A 1 137 ? -12.752 -3.429 -13.251 1.00 83.00 137 HIS A N 1
ATOM 1104 C CA . HIS A 1 137 ? -13.494 -2.619 -12.285 1.00 83.00 137 HIS A CA 1
ATOM 1105 C C . HIS A 1 137 ? -12.950 -2.832 -10.867 1.00 83.00 137 HIS A C 1
ATOM 1107 O O . HIS A 1 137 ? -12.547 -3.942 -10.526 1.00 83.00 137 HIS A O 1
ATOM 1113 N N . ASP A 1 138 ? -12.973 -1.787 -10.031 1.00 82.81 138 ASP A N 1
ATOM 1114 C CA . ASP A 1 138 ? -12.466 -1.846 -8.647 1.00 82.81 138 ASP A CA 1
ATOM 1115 C C . ASP A 1 138 ? -13.130 -2.946 -7.821 1.00 82.81 138 ASP A C 1
ATOM 1117 O O . ASP A 1 138 ? -12.446 -3.700 -7.137 1.00 82.81 138 ASP A O 1
ATOM 1121 N N . ALA A 1 139 ? -14.447 -3.113 -7.967 1.00 84.56 139 ALA A N 1
ATOM 1122 C CA . ALA A 1 139 ? -15.187 -4.195 -7.322 1.00 84.56 139 ALA A CA 1
ATOM 1123 C C . ALA A 1 139 ? -14.722 -5.589 -7.785 1.00 84.56 139 ALA A C 1
ATOM 1125 O O . ALA A 1 139 ? -14.675 -6.528 -6.995 1.00 84.56 139 ALA A O 1
ATOM 1126 N N . GLY A 1 140 ? -14.341 -5.724 -9.060 1.00 86.62 140 GLY A N 1
ATOM 1127 C CA . GLY A 1 140 ? -13.774 -6.963 -9.591 1.00 86.62 140 GLY A CA 1
ATOM 1128 C C . GLY A 1 140 ? -12.418 -7.278 -8.966 1.00 86.62 140 GLY A C 1
ATOM 1129 O O . GLY A 1 140 ? -12.198 -8.407 -8.539 1.00 86.62 140 GLY A O 1
ATOM 1130 N N . ILE A 1 141 ? -11.555 -6.265 -8.844 1.00 88.75 141 ILE A N 1
ATOM 1131 C CA . ILE A 1 141 ? -10.239 -6.398 -8.203 1.00 88.75 141 ILE A CA 1
ATOM 1132 C C . ILE A 1 141 ? -10.394 -6.740 -6.717 1.00 88.75 141 ILE A C 1
ATOM 1134 O O . ILE A 1 141 ? -9.687 -7.609 -6.225 1.00 88.75 141 ILE A O 1
ATOM 1138 N N . LEU A 1 142 ? -11.346 -6.116 -6.017 1.00 88.19 142 LEU A N 1
ATOM 1139 C CA . LEU A 1 142 ? -11.629 -6.408 -4.609 1.00 88.19 142 LEU A CA 1
ATOM 1140 C C . LEU A 1 142 ? -12.114 -7.840 -4.375 1.00 88.19 142 LEU A C 1
ATOM 1142 O O . LEU A 1 142 ? -11.775 -8.451 -3.367 1.00 88.19 142 LEU A O 1
ATOM 1146 N N . ARG A 1 143 ? -12.926 -8.373 -5.290 1.00 87.38 143 ARG A N 1
ATOM 1147 C CA . ARG A 1 143 ? -13.375 -9.764 -5.208 1.00 87.38 143 ARG A CA 1
ATOM 1148 C C . ARG A 1 143 ? -12.216 -10.730 -5.440 1.00 87.38 143 ARG A C 1
ATOM 1150 O O . ARG A 1 143 ? -12.092 -11.719 -4.731 1.00 87.38 143 ARG A O 1
ATOM 1157 N N . GLU A 1 144 ? -11.389 -10.447 -6.438 1.00 89.88 144 GLU A N 1
ATOM 1158 C CA . GLU A 1 144 ? -10.263 -11.297 -6.832 1.00 89.88 144 GLU A CA 1
ATOM 1159 C C . GLU A 1 144 ? -9.103 -11.265 -5.837 1.00 89.88 144 GLU A C 1
ATOM 1161 O O . GLU A 1 144 ? -8.398 -12.259 -5.695 1.00 89.88 144 GLU A O 1
ATOM 1166 N N . SER A 1 145 ? -8.925 -10.155 -5.119 1.00 88.44 145 SER A N 1
ATOM 1167 C CA . SER A 1 145 ? -7.879 -10.044 -4.106 1.00 88.44 145 SER A CA 1
ATOM 1168 C C . SER A 1 145 ? -8.129 -10.905 -2.873 1.00 88.44 145 SER A C 1
ATOM 1170 O O . SER A 1 145 ? -7.205 -11.095 -2.093 1.00 88.44 145 SER A O 1
ATOM 1172 N N . GLY A 1 146 ? -9.357 -11.394 -2.660 1.00 88.31 146 GLY A N 1
ATOM 1173 C CA . GLY A 1 146 ? -9.726 -12.128 -1.446 1.00 88.31 146 GLY A CA 1
ATOM 1174 C C . GLY A 1 146 ? -9.729 -11.267 -0.178 1.00 88.31 146 GLY A C 1
ATOM 1175 O O . GLY A 1 146 ? -10.087 -11.757 0.890 1.00 88.31 146 GLY A O 1
ATOM 1176 N N . LEU A 1 147 ? -9.427 -9.968 -0.298 1.00 87.69 147 LEU A N 1
ATOM 1177 C CA . LEU A 1 147 ? -9.205 -9.055 0.821 1.00 87.69 147 LEU A CA 1
ATOM 1178 C C . LEU A 1 147 ? -10.377 -9.048 1.808 1.00 87.69 147 LEU A C 1
ATOM 1180 O O . LEU A 1 147 ? -10.175 -9.017 3.015 1.00 87.69 147 LEU A O 1
ATOM 1184 N N . LEU A 1 148 ? -11.617 -9.106 1.316 1.00 84.88 148 LEU A N 1
ATOM 1185 C CA . LEU A 1 148 ? -12.794 -9.120 2.188 1.00 84.88 148 LEU A CA 1
ATOM 1186 C C . LEU A 1 148 ? -12.898 -10.386 3.035 1.00 84.88 148 LEU A C 1
ATOM 1188 O O . LEU A 1 148 ? -13.348 -10.317 4.178 1.00 84.88 148 LEU A O 1
ATOM 1192 N N . THR A 1 149 ? -12.495 -11.525 2.481 1.00 85.56 149 THR A N 1
ATOM 1193 C CA . THR A 1 149 ? -12.471 -12.805 3.189 1.00 85.56 149 THR A CA 1
ATOM 1194 C C . THR A 1 149 ? -11.415 -12.769 4.285 1.00 85.56 149 THR A C 1
ATOM 1196 O O . THR A 1 149 ? -11.727 -13.067 5.437 1.00 85.56 149 THR A O 1
ATOM 1199 N N . ASP A 1 150 ? -10.210 -12.303 3.958 1.00 84.00 150 ASP A N 1
ATOM 1200 C CA . ASP A 1 150 ? -9.108 -12.226 4.918 1.00 84.00 150 ASP A CA 1
ATOM 1201 C C . ASP A 1 150 ? -9.408 -11.227 6.042 1.00 84.00 150 ASP A C 1
ATOM 1203 O O . ASP A 1 150 ? -9.123 -11.480 7.211 1.00 84.00 150 ASP A O 1
ATOM 1207 N N . LEU A 1 151 ? -10.054 -10.104 5.711 1.00 80.44 151 LEU A N 1
ATOM 1208 C CA . LEU A 1 151 ? -10.503 -9.122 6.695 1.00 80.44 151 LEU A CA 1
ATOM 1209 C C . LEU A 1 151 ? -11.569 -9.683 7.638 1.00 80.44 151 LEU A C 1
ATOM 1211 O O . LEU A 1 151 ? -11.518 -9.411 8.833 1.00 80.44 151 LEU A O 1
ATOM 1215 N N . ARG A 1 152 ? -12.522 -10.470 7.130 1.00 79.25 152 ARG A N 1
ATOM 1216 C CA . ARG A 1 152 ? -13.516 -11.140 7.984 1.00 79.25 152 ARG A CA 1
ATOM 1217 C C . ARG A 1 152 ? -12.838 -12.131 8.924 1.00 79.25 152 ARG A C 1
ATOM 1219 O O . ARG A 1 152 ? -13.077 -12.083 10.122 1.00 79.25 152 ARG A O 1
ATOM 1226 N N . ALA A 1 153 ? -11.943 -12.969 8.405 1.00 79.50 153 ALA A N 1
ATOM 1227 C CA . ALA A 1 153 ? -11.214 -13.936 9.224 1.00 79.50 153 ALA A CA 1
ATOM 1228 C C . ALA A 1 153 ? -10.372 -13.261 10.324 1.00 79.50 153 ALA A C 1
ATOM 1230 O O . ALA A 1 153 ? -10.332 -13.741 11.451 1.00 79.50 153 ALA A O 1
ATOM 1231 N N . ALA A 1 154 ? -9.735 -12.132 10.008 1.00 75.00 154 ALA A N 1
ATOM 1232 C CA . ALA A 1 154 ? -8.850 -11.415 10.921 1.00 75.00 154 ALA A CA 1
ATOM 1233 C C . ALA A 1 154 ? -9.573 -10.588 12.001 1.00 75.00 154 ALA A C 1
ATOM 1235 O O . ALA A 1 154 ? -8.995 -10.353 13.060 1.00 75.00 154 ALA A O 1
ATOM 1236 N N . PHE A 1 155 ? -10.791 -10.102 11.733 1.00 68.69 155 PHE A N 1
ATOM 1237 C CA . PHE A 1 155 ? -11.476 -9.127 12.596 1.00 68.69 155 PHE A CA 1
ATOM 1238 C C . PHE A 1 155 ? -12.829 -9.598 13.144 1.00 68.69 155 PHE A C 1
ATOM 1240 O O . PHE A 1 155 ? -13.480 -8.825 13.842 1.00 68.69 155 PHE A O 1
ATOM 1247 N N . ASN A 1 156 ? -13.254 -10.839 12.885 1.00 63.81 156 ASN A N 1
ATOM 1248 C CA . ASN A 1 156 ? -14.470 -11.379 13.493 1.00 63.81 156 ASN A CA 1
ATOM 1249 C C . ASN A 1 156 ? -14.354 -11.398 15.026 1.00 63.81 156 ASN A C 1
ATOM 1251 O O . ASN A 1 156 ? -13.458 -12.028 15.591 1.00 63.81 156 ASN A O 1
ATOM 1255 N N . ARG A 1 157 ? -15.291 -10.723 15.701 1.00 50.59 157 ARG A N 1
ATOM 1256 C CA . ARG A 1 157 ? -15.457 -10.825 17.152 1.00 50.59 157 ARG A CA 1
ATOM 1257 C C . ARG A 1 157 ? -16.153 -12.148 17.515 1.00 50.59 157 ARG A C 1
ATOM 1259 O O . ARG A 1 157 ? -17.043 -12.581 16.784 1.00 50.59 157 ARG A O 1
ATOM 1266 N N . PRO A 1 158 ? -15.807 -12.775 18.653 1.00 46.28 158 PRO A N 1
ATOM 1267 C CA . PRO A 1 158 ? -16.467 -13.994 19.134 1.00 46.28 158 PRO A CA 1
ATOM 1268 C C . PRO A 1 158 ? -17.910 -13.776 19.632 1.00 46.28 158 PRO A C 1
ATOM 1270 O O . PRO A 1 158 ? -18.600 -14.745 19.922 1.00 46.28 158 PRO A O 1
ATOM 1273 N N . ASP A 1 159 ? -18.379 -12.529 19.730 1.00 47.88 159 ASP A N 1
ATOM 1274 C CA . ASP A 1 159 ? -19.686 -12.149 20.288 1.00 47.88 159 ASP A CA 1
ATOM 1275 C C . ASP A 1 159 ? -20.826 -12.073 19.251 1.00 47.88 159 ASP A C 1
ATOM 1277 O O . ASP A 1 159 ? -21.956 -11.738 19.601 1.00 47.88 159 ASP A O 1
ATOM 1281 N N . GLY A 1 160 ? -20.561 -12.367 17.972 1.00 42.78 160 GLY A N 1
ATOM 1282 C CA . GLY A 1 160 ? -21.572 -12.297 16.908 1.00 42.78 160 GLY A CA 1
ATOM 1283 C C . GLY A 1 160 ? -22.023 -10.874 16.557 1.00 42.78 160 GLY A C 1
ATOM 1284 O O . GLY A 1 160 ? -22.840 -10.702 15.650 1.00 42.78 160 GLY A O 1
ATOM 1285 N N . SER A 1 161 ? -21.470 -9.843 17.206 1.00 45.00 161 SER A N 1
ATOM 1286 C CA . SER A 1 161 ? -21.641 -8.469 16.756 1.00 45.00 161 SER A CA 1
ATOM 1287 C C . SER A 1 161 ? -20.789 -8.275 15.500 1.00 45.00 161 SER A C 1
ATOM 1289 O O . SER A 1 161 ? -19.569 -8.454 15.505 1.00 45.00 161 SER A O 1
ATOM 1291 N N . CYS A 1 162 ? -21.438 -7.964 14.375 1.00 40.00 162 CYS A N 1
ATOM 1292 C CA . CYS A 1 162 ? -20.745 -7.571 13.155 1.00 40.00 162 CYS A CA 1
ATOM 1293 C C . CYS A 1 162 ? -19.901 -6.334 13.475 1.00 40.00 162 CYS A C 1
ATOM 1295 O O . CYS A 1 162 ? -20.405 -5.214 13.460 1.00 40.00 162 CYS A O 1
ATOM 1297 N N . SER A 1 163 ? -18.607 -6.509 13.743 1.00 41.44 163 SER A N 1
ATOM 1298 C CA . SER A 1 163 ? -17.657 -5.411 13.644 1.00 41.44 163 SER A CA 1
ATOM 1299 C C . SER A 1 163 ? -17.676 -4.984 12.185 1.00 41.44 163 SER A C 1
ATOM 1301 O O . SER A 1 163 ? -17.079 -5.651 11.334 1.00 41.44 163 SER A O 1
ATOM 1303 N N . CYS A 1 164 ? -18.450 -3.940 11.888 1.00 42.66 164 CYS A N 1
ATOM 1304 C CA . CYS A 1 164 ? -18.589 -3.356 10.564 1.00 42.66 164 CYS A CA 1
ATOM 1305 C C . CYS A 1 164 ? -17.185 -3.255 9.979 1.00 42.66 164 CYS A C 1
ATOM 1307 O O . CYS A 1 164 ? -16.322 -2.605 10.574 1.00 42.66 164 CYS A O 1
ATOM 1309 N N . LEU A 1 165 ? -16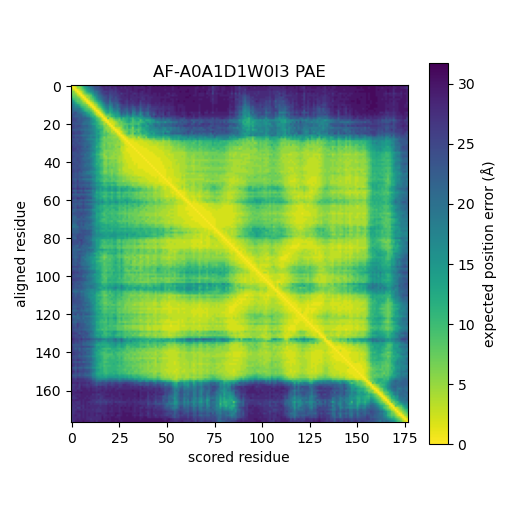.926 -3.991 8.896 1.00 44.03 165 LEU A N 1
ATOM 1310 C CA . LEU A 1 165 ? -15.592 -4.073 8.326 1.00 44.03 165 LEU A CA 1
ATOM 1311 C C . LEU A 1 165 ? -15.117 -2.636 8.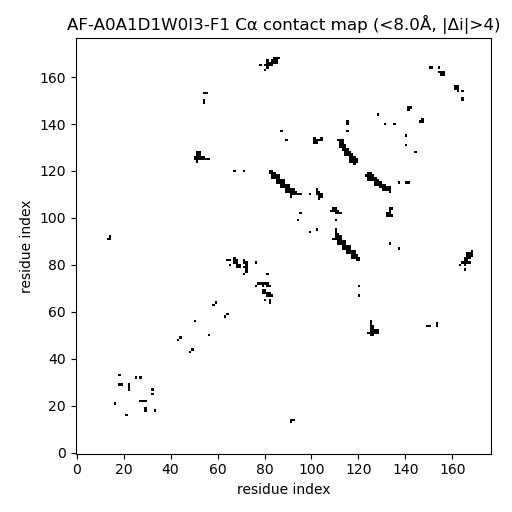057 1.00 44.03 165 LEU A C 1
ATOM 1313 O O . LEU A 1 165 ? -15.781 -1.921 7.307 1.00 44.03 165 LEU A O 1
ATOM 1317 N N . PRO A 1 166 ? -14.027 -2.173 8.691 1.00 47.53 166 PRO A N 1
ATOM 1318 C CA . PRO A 1 166 ? -13.727 -0.755 8.751 1.00 47.53 166 PRO A CA 1
ATOM 1319 C C . PRO A 1 166 ? -12.984 -0.357 7.482 1.00 47.53 166 PRO A C 1
ATOM 1321 O O . PRO A 1 166 ? -11.762 -0.198 7.482 1.00 47.53 166 PRO A O 1
ATOM 1324 N N . TYR A 1 167 ? -13.709 -0.280 6.374 1.00 49.62 167 TYR A N 1
ATOM 1325 C CA . TYR A 1 167 ? -13.230 0.330 5.149 1.00 49.62 167 TYR A CA 1
ATOM 1326 C C . TYR A 1 167 ? -14.365 1.105 4.490 1.00 49.62 167 TYR A C 1
ATOM 1328 O O . TYR A 1 167 ? -15.438 0.579 4.207 1.00 49.62 167 TYR A O 1
ATOM 1336 N N . VAL A 1 168 ? -14.105 2.377 4.206 1.00 42.12 168 VAL A N 1
ATOM 1337 C CA . VAL A 1 168 ? -14.939 3.148 3.290 1.00 42.12 168 VAL A CA 1
ATOM 1338 C C . VAL A 1 168 ? -14.493 2.770 1.882 1.00 42.12 168 VAL A C 1
ATOM 1340 O O . VAL A 1 168 ? -13.407 3.151 1.445 1.00 42.12 168 VAL A O 1
ATOM 1343 N N . LEU A 1 169 ? -15.309 1.989 1.175 1.00 36.53 169 LEU A N 1
ATOM 1344 C CA . LEU A 1 169 ? -15.283 2.008 -0.283 1.00 36.53 169 LEU A CA 1
ATOM 1345 C C . LEU A 1 169 ? -16.055 3.263 -0.700 1.00 36.53 169 LEU A C 1
ATOM 1347 O O . LEU A 1 169 ? -17.251 3.324 -0.420 1.00 36.53 169 LEU A O 1
ATOM 1351 N N . PRO A 1 170 ? -15.450 4.239 -1.400 1.00 34.53 170 PRO A N 1
ATOM 1352 C CA . PRO A 1 170 ? -16.186 5.411 -1.881 1.00 34.53 170 PRO A CA 1
ATOM 1353 C C . PRO A 1 170 ? -17.313 5.071 -2.883 1.00 34.53 170 PRO A C 1
ATOM 1355 O O . PRO A 1 170 ? -17.999 5.968 -3.355 1.00 34.53 170 PRO A O 1
ATOM 1358 N N . THR A 1 171 ? -17.523 3.792 -3.217 1.00 34.78 171 THR A N 1
ATOM 1359 C CA . THR A 1 171 ? -18.515 3.317 -4.193 1.00 34.78 171 THR A CA 1
ATOM 1360 C C . THR A 1 171 ? -19.504 2.274 -3.663 1.00 34.78 171 THR A C 1
ATOM 1362 O O . THR A 1 171 ? -20.295 1.761 -4.449 1.00 34.78 171 THR A O 1
ATOM 1365 N N . LEU A 1 172 ? -19.505 1.952 -2.365 1.00 31.84 172 LEU A N 1
ATOM 1366 C CA . LEU A 1 172 ? -20.424 0.962 -1.783 1.00 31.84 172 LEU A CA 1
ATOM 1367 C C . LEU A 1 172 ? -20.967 1.439 -0.428 1.00 31.84 172 LEU A C 1
ATOM 1369 O O . LEU A 1 172 ? -20.740 0.816 0.602 1.00 31.84 172 LEU A O 1
ATOM 1373 N N . CYS A 1 173 ? -21.725 2.534 -0.452 1.00 30.28 173 CYS A N 1
ATOM 1374 C CA . CYS A 1 173 ? -22.775 2.774 0.537 1.00 30.28 173 CYS A CA 1
ATOM 1375 C C . CYS A 1 173 ? -24.125 2.473 -0.133 1.00 30.28 173 CYS A C 1
ATOM 1377 O O . CYS A 1 173 ? -24.675 3.358 -0.790 1.00 30.28 173 CYS A O 1
ATOM 1379 N N . PRO A 1 174 ? -24.680 1.253 -0.026 1.00 33.22 174 PRO A N 1
ATOM 1380 C CA . PRO A 1 174 ? -26.126 1.118 -0.051 1.00 33.22 174 PRO A CA 1
ATOM 1381 C C . PRO A 1 174 ? -26.647 1.774 1.231 1.00 33.22 174 PRO A C 1
ATOM 1383 O O . PRO A 1 174 ? -26.094 1.554 2.306 1.00 33.22 174 PRO A O 1
ATOM 1386 N N . GLY A 1 175 ? -27.656 2.633 1.102 1.00 39.91 175 GLY A N 1
ATOM 1387 C CA . GLY A 1 175 ? -28.306 3.265 2.245 1.00 39.91 175 GLY A CA 1
ATOM 1388 C C . GLY A 1 175 ? -28.862 2.252 3.249 1.00 39.91 175 GLY A C 1
ATOM 1389 O O . GLY A 1 175 ? -28.920 1.056 2.974 1.00 39.91 175 GLY A O 1
ATOM 1390 N N . THR A 1 176 ? -29.322 2.795 4.376 1.00 30.95 176 THR A N 1
ATOM 1391 C CA . THR A 1 176 ? -29.908 2.150 5.567 1.00 30.95 176 THR A CA 1
ATOM 1392 C C . THR A 1 176 ? -28.917 1.548 6.569 1.00 30.95 176 THR A C 1
ATOM 1394 O O . THR A 1 176 ? -28.610 0.361 6.545 1.00 30.95 176 THR A O 1
ATOM 1397 N N . CYS A 1 177 ? -28.483 2.404 7.499 1.00 32.34 177 CYS A N 1
ATOM 1398 C CA . CYS A 1 177 ? -28.846 2.222 8.906 1.00 32.34 177 CYS A CA 1
ATOM 1399 C C . CYS A 1 177 ? -29.889 3.292 9.248 1.00 32.34 177 CYS A C 1
ATOM 1401 O O . CYS A 1 177 ? -29.763 4.400 8.672 1.00 32.34 177 CYS A O 1
#

Secondary structure (DSSP, 8-state):
--------S-----S---TTTHHHHSSS-HHHHHHHHHHHHHHHHHHHHHHHH-SS-TT--HHHHHHHHHHHHHTT-S-TT--EEEEEEEEEE---SSSHHHHB-TTT--EEEEEEEEE-TTS-EEEEEEEE-TTS-HHHHHHHT-HHHHHHHHH--TT-------EE-TT------

Sequence (177 aa):
MSDLWGISRRESWNVPNRLFESKRLMKRSAPSFSRIFNHTVMLIHREHGHLLRAIIHPWMNGNTLTTFASKITARGAPLETCVRFIDGTMRLTCRPSRSQKAAFTGHKRQHGIKFQSVMYPNGVIGHLFGPMERCRHDAGILRESGLLTDLRAAFNRPDGSCSCLPYVLPTLCPGTC

Nearest PDB structures (foldseek):
  5uka-assembly1_B  TM=4.123E-01  e=1.989E-01  Salmonella enterica subsp. enterica serovar Typhimurium str. LT2
  1yf0-assembly1_A  TM=3.987E-01  e=2.578E-01  Salmonella enterica subsp. enterica serovar Typhimurium
  4ma9-assembly1_B  TM=4.135E-01  e=3.342E-01  Salmonella enterica subsp. enterica serovar Typhimurium
  5dvb-assembly1_I  TM=3.560E-01  e=4.332E-01  Saccharomyces cerevisiae
  3sbc-assembly1_E  TM=3.540E-01  e=4.060E-01  Saccharomyces cerevisiae

Foldseek 3Di:
DDDDPPPDPPDPPAAPPDLVVVCVVDVDDSVVVVVVVVVVVVVCCVVPVVQQADPDDPPDDPVLQQVQLCVCVVVPDPDSNAFKEKDWDWRFYDQDPPPNVQQADPVVRGGTFIKIFIAGPVRDTRYIDDRGRPPDDPVRSVVVSCSVVVLCVVDPDPPPPPPPSNYDPVPDDPDDD

pLDDT: mean 73.35, std 20.78, range [25.83, 94.69]

Radius of gyration: 20.23 Å; Cα contacts (8 Å, |Δi|>4): 197; chains: 1; bounding box: 58×54×47 Å